Protein AF-A0A2I0T902-F1 (afdb_monomer_lite)

InterPro domains:
  IPR004212 GTF2I-like repeat [PF02946] (13-87)
  IPR004212 GTF2I-like repeat [PF02946] (118-192)
  IPR004212 GTF2I-like repeat [PS51139] (4-98)
  IPR004212 GTF2I-like repeat [PS51139] (109-192)
  IPR036647 GTF2I-like repeat superfamily [G3DSA:3.90.1460.10] (7-101)
  IPR036647 GTF2I-like repeat superfamily [G3DSA:3.90.1460.10] (102-192)
  IPR036647 GTF2I-like repeat superfamily [SSF117773] (7-96)
  IPR036647 GTF2I-like repeat superfamily [SSF117773] (113-192)

Secondary structure (DSSP, 8-state):
-HHHHHHHHHHHHHHHHHHHHHHHHHHHTT--S-----HHHHHH-TTTEEEESPPTT-----GGGS-HHHHHHHHHTTTT-EEEES-THHHHTT---------SS-HHHHHHHHHHHHHHHHHHHHHHHHHHHHT-SS-----HHHHHH-TTTEEEESPPTT--S--GGG--HHHHHHHHHTGGG-EEEE--

Structure (mmCIF, N/CA/C/O backbone):
data_AF-A0A2I0T902-F1
#
_entry.id   AF-A0A2I0T902-F1
#
loop_
_atom_site.group_PDB
_atom_site.id
_atom_site.type_symbol
_atom_site.label_atom_id
_atom_site.label_alt_id
_atom_site.label_comp_id
_atom_site.label_asym_id
_atom_site.label_entity_id
_atom_site.label_seq_id
_atom_site.pdbx_PDB_ins_code
_atom_site.Cartn_x
_atom_site.Cartn_y
_atom_site.Cartn_z
_atom_site.occupancy
_atom_site.B_iso_or_equiv
_atom_site.auth_seq_id
_atom_site.auth_comp_id
_atom_site.auth_asym_id
_atom_site.auth_atom_id
_atom_site.pdbx_PDB_model_num
ATOM 1 N N . MET A 1 1 ? 24.822 -20.873 13.278 1.00 48.97 1 MET A N 1
ATOM 2 C CA . MET A 1 1 ? 25.903 -20.685 12.281 1.00 48.97 1 MET A CA 1
ATOM 3 C C . MET A 1 1 ? 25.558 -21.065 10.831 1.00 48.97 1 MET A C 1
ATOM 5 O O . MET A 1 1 ? 25.766 -20.216 9.974 1.00 48.97 1 MET A O 1
ATOM 9 N N . TYR A 1 2 ? 25.041 -22.259 10.485 1.00 47.94 2 TYR A N 1
ATOM 10 C CA . TYR A 1 2 ? 24.706 -22.576 9.070 1.00 47.94 2 TYR A CA 1
ATOM 11 C C . TYR A 1 2 ? 23.390 -21.948 8.569 1.00 47.94 2 TYR A C 1
ATOM 13 O O . TYR A 1 2 ? 23.326 -21.472 7.436 1.00 47.94 2 TYR A O 1
ATOM 21 N N . ALA A 1 3 ? 22.363 -21.876 9.423 1.00 52.97 3 ALA A N 1
ATOM 22 C CA . ALA A 1 3 ? 21.068 -21.282 9.073 1.00 52.97 3 ALA A CA 1
ATOM 23 C C . ALA A 1 3 ? 21.156 -19.769 8.792 1.00 52.97 3 ALA A C 1
ATOM 25 O O . ALA A 1 3 ? 20.482 -19.259 7.902 1.00 52.97 3 ALA A O 1
ATOM 26 N N . GLU A 1 4 ? 22.028 -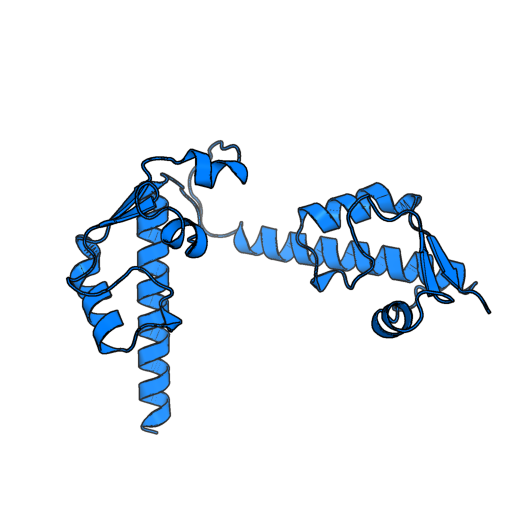19.050 9.501 1.00 57.44 4 GLU A N 1
ATOM 27 C CA . GLU A 1 4 ? 22.223 -17.604 9.325 1.00 57.44 4 GLU A CA 1
ATOM 28 C C . GLU A 1 4 ? 22.860 -17.275 7.972 1.00 57.44 4 GLU A C 1
ATOM 30 O O . GLU A 1 4 ? 22.385 -16.386 7.269 1.00 57.44 4 GLU A O 1
ATOM 35 N N . LYS A 1 5 ? 23.871 -18.047 7.548 1.00 60.41 5 LYS A N 1
ATOM 36 C CA . LYS A 1 5 ? 24.500 -17.888 6.225 1.00 60.41 5 LYS A CA 1
ATOM 37 C C . LYS A 1 5 ? 23.527 -18.205 5.087 1.00 60.41 5 LYS A C 1
ATOM 39 O O . LYS A 1 5 ? 23.530 -17.521 4.066 1.00 60.41 5 LYS A O 1
ATOM 44 N N . TRP A 1 6 ? 22.675 -19.216 5.267 1.00 64.94 6 TRP A N 1
ATOM 45 C CA . TRP A 1 6 ? 21.655 -19.586 4.285 1.00 64.94 6 TRP A CA 1
ATOM 46 C C . TRP A 1 6 ? 20.558 -18.517 4.159 1.00 64.94 6 TRP A C 1
ATOM 48 O O . TRP A 1 6 ? 20.227 -18.103 3.046 1.00 64.94 6 TRP A O 1
ATOM 58 N N . ASN A 1 7 ? 20.062 -18.000 5.289 1.00 66.50 7 ASN A N 1
ATOM 59 C CA . ASN A 1 7 ? 19.062 -16.929 5.324 1.00 66.50 7 ASN A CA 1
ATOM 60 C C . ASN A 1 7 ? 19.603 -15.597 4.778 1.00 66.50 7 ASN A C 1
ATOM 62 O O . ASN A 1 7 ? 18.891 -14.887 4.064 1.00 66.50 7 ASN A O 1
ATOM 66 N N . ALA A 1 8 ? 20.870 -15.278 5.049 1.00 73.69 8 ALA A N 1
ATOM 67 C CA . ALA A 1 8 ? 21.531 -14.114 4.468 1.00 73.69 8 ALA A CA 1
ATOM 68 C C . ALA A 1 8 ? 21.638 -14.240 2.941 1.00 73.69 8 ALA A C 1
ATOM 70 O O . ALA A 1 8 ? 21.263 -13.320 2.219 1.00 73.69 8 ALA A O 1
ATOM 71 N N . ARG A 1 9 ? 22.052 -15.413 2.439 1.00 77.12 9 ARG A N 1
ATOM 72 C CA . ARG A 1 9 ? 22.212 -15.658 0.998 1.00 77.12 9 ARG A CA 1
ATOM 73 C C . ARG A 1 9 ? 20.889 -15.598 0.234 1.00 77.12 9 ARG A C 1
ATOM 75 O O . ARG A 1 9 ? 20.834 -14.984 -0.825 1.00 77.12 9 ARG A O 1
ATOM 82 N N . ILE A 1 10 ? 19.813 -16.205 0.744 1.00 79.06 10 ILE A N 1
ATOM 83 C CA . ILE A 1 10 ? 18.503 -16.136 0.072 1.00 79.06 10 ILE A CA 1
ATOM 84 C C . ILE A 1 10 ? 17.925 -14.717 0.091 1.00 79.06 10 ILE A C 1
ATOM 86 O O . ILE A 1 10 ? 17.313 -14.298 -0.888 1.00 79.06 10 ILE A O 1
ATOM 90 N N . THR A 1 11 ? 18.126 -13.970 1.178 1.00 80.94 11 THR A N 1
ATOM 91 C CA . THR A 1 11 ? 17.655 -12.583 1.291 1.00 80.94 11 THR A CA 1
ATOM 92 C C . THR A 1 11 ? 18.393 -11.676 0.314 1.00 80.94 11 THR A C 1
ATOM 94 O O . THR A 1 11 ? 17.758 -10.893 -0.389 1.00 80.94 11 THR A O 1
ATOM 97 N N . ASP A 1 12 ? 19.710 -11.838 0.210 1.00 84.44 12 ASP A N 1
ATOM 98 C CA . ASP A 1 12 ? 20.540 -11.103 -0.739 1.00 84.44 12 ASP A CA 1
ATOM 99 C C . ASP A 1 12 ? 20.145 -11.403 -2.194 1.00 84.44 12 ASP A C 1
ATOM 101 O O . ASP A 1 12 ? 19.846 -10.489 -2.958 1.00 84.44 12 ASP A O 1
ATOM 105 N N . LEU A 1 13 ? 19.992 -12.683 -2.554 1.00 86.25 13 LEU A N 1
ATOM 106 C CA . LEU A 1 13 ? 19.538 -13.089 -3.889 1.00 86.25 13 LEU A CA 1
ATOM 107 C C . LEU A 1 13 ? 18.145 -12.544 -4.233 1.00 86.25 13 LEU A C 1
ATOM 109 O O . LEU A 1 13 ? 17.909 -12.107 -5.359 1.00 86.25 13 LEU A O 1
ATOM 113 N N . ARG A 1 14 ? 17.211 -12.559 -3.273 1.00 85.25 14 ARG A N 1
ATOM 114 C CA . ARG A 1 14 ? 15.867 -11.985 -3.452 1.00 85.25 14 ARG A CA 1
ATOM 115 C C . ARG A 1 14 ? 15.947 -10.496 -3.751 1.00 85.25 14 ARG A C 1
ATOM 117 O O . ARG A 1 14 ? 15.288 -10.048 -4.684 1.00 85.25 14 ARG A O 1
ATOM 124 N N . LYS A 1 15 ? 16.772 -9.768 -2.997 1.00 83.25 15 LYS A N 1
ATOM 125 C CA . LYS A 1 15 ? 16.989 -8.334 -3.179 1.00 83.25 15 LYS A CA 1
ATOM 126 C C . LYS A 1 15 ? 17.626 -8.033 -4.538 1.00 83.25 15 LYS A C 1
ATOM 128 O O . LYS A 1 15 ? 17.109 -7.205 -5.275 1.00 83.25 15 LYS A O 1
ATOM 133 N N . GLN A 1 16 ? 18.669 -8.769 -4.925 1.00 85.25 16 GLN A N 1
ATOM 134 C CA . GLN A 1 16 ? 19.312 -8.599 -6.231 1.00 85.25 16 GLN A CA 1
ATOM 135 C C . GLN A 1 16 ? 18.345 -8.839 -7.401 1.00 85.25 16 GLN A C 1
ATOM 137 O O . GLN A 1 16 ? 18.360 -8.096 -8.383 1.00 85.25 16 GLN A O 1
ATOM 142 N N . VAL A 1 17 ? 17.497 -9.872 -7.316 1.00 87.00 17 VAL A N 1
ATOM 143 C CA . VAL A 1 17 ? 16.484 -10.153 -8.348 1.00 87.00 17 VAL A CA 1
ATOM 144 C C . VAL A 1 17 ? 15.394 -9.084 -8.368 1.00 87.00 17 VAL A C 1
ATOM 146 O O . VAL A 1 17 ? 14.962 -8.688 -9.450 1.00 87.00 17 VAL A O 1
ATOM 149 N N . GLU A 1 18 ? 14.967 -8.601 -7.201 1.00 84.94 18 GLU A N 1
ATOM 150 C CA . GLU A 1 18 ? 14.009 -7.499 -7.086 1.00 84.94 18 GLU A CA 1
ATOM 151 C C . GLU A 1 18 ? 14.535 -6.240 -7.783 1.00 84.94 18 GLU A C 1
ATOM 153 O O . GLU A 1 18 ? 13.905 -5.756 -8.723 1.00 84.94 18 GLU A O 1
ATOM 158 N N . GLU A 1 19 ? 15.741 -5.795 -7.422 1.00 83.00 19 GLU A N 1
ATOM 159 C CA . GLU A 1 19 ? 16.381 -4.615 -8.014 1.00 83.00 19 GLU A CA 1
ATOM 160 C C . GLU A 1 19 ? 16.599 -4.774 -9.526 1.00 83.00 19 GLU A C 1
ATOM 162 O O . GLU A 1 19 ? 16.411 -3.832 -10.302 1.00 83.00 19 GLU A O 1
ATOM 167 N N . LEU A 1 20 ? 16.972 -5.978 -9.976 1.00 87.19 20 LEU A N 1
ATOM 168 C CA . LEU A 1 20 ? 17.116 -6.288 -11.396 1.00 87.19 20 LEU A CA 1
ATOM 169 C C . LEU A 1 20 ? 15.793 -6.110 -12.143 1.00 87.19 20 LEU A C 1
ATOM 171 O O . LEU A 1 20 ? 15.765 -5.476 -13.202 1.00 87.19 20 LEU A O 1
ATOM 175 N N . PHE A 1 21 ? 14.711 -6.680 -11.618 1.00 86.62 21 PHE A N 1
ATOM 176 C CA . PHE A 1 21 ? 13.401 -6.578 -12.239 1.00 86.62 21 PHE A CA 1
ATOM 177 C C . PHE A 1 21 ? 12.931 -5.128 -12.279 1.00 86.62 21 PHE A C 1
ATOM 179 O O . PHE A 1 21 ? 12.557 -4.656 -13.352 1.00 86.62 21 PHE A O 1
ATOM 186 N N . GLU A 1 22 ? 13.010 -4.400 -11.162 1.00 82.69 22 GLU A N 1
ATOM 187 C CA . GLU A 1 22 ? 12.625 -2.987 -11.099 1.00 82.69 22 GLU A CA 1
ATOM 188 C C . GLU A 1 22 ? 13.410 -2.159 -12.124 1.00 82.69 22 GLU A C 1
ATOM 190 O O . GLU A 1 22 ? 12.828 -1.405 -12.902 1.00 82.69 22 GLU A O 1
ATOM 195 N N . LYS A 1 23 ? 14.728 -2.363 -12.220 1.00 82.75 23 LYS A N 1
ATOM 196 C CA . LYS A 1 23 ? 15.580 -1.655 -13.184 1.00 82.75 23 LYS A CA 1
ATOM 197 C C . LYS A 1 23 ? 15.188 -1.937 -14.635 1.00 82.75 23 LYS A C 1
ATOM 199 O O . LYS A 1 23 ? 15.180 -1.020 -15.456 1.00 82.75 23 LYS A O 1
ATOM 204 N N . LYS A 1 24 ? 14.883 -3.191 -14.977 1.00 84.88 24 LYS A N 1
ATOM 205 C CA . LYS A 1 24 ? 14.478 -3.582 -16.340 1.00 84.88 24 LYS A CA 1
ATOM 206 C C . LYS A 1 24 ? 13.075 -3.092 -16.681 1.00 84.88 24 LYS A C 1
ATOM 208 O O . LYS A 1 24 ? 12.851 -2.641 -17.802 1.00 84.88 24 LYS A O 1
ATOM 213 N N . TYR A 1 25 ? 12.162 -3.133 -15.719 1.00 81.81 25 TYR A N 1
ATOM 214 C CA . TYR A 1 25 ? 10.825 -2.579 -15.864 1.00 81.81 25 TYR A CA 1
ATOM 215 C C . TYR A 1 25 ? 10.882 -1.065 -16.084 1.00 81.81 25 TYR A C 1
ATOM 217 O O . TYR A 1 25 ? 10.284 -0.578 -17.038 1.00 81.81 25 TYR A O 1
ATOM 225 N N . ALA A 1 26 ? 11.697 -0.343 -15.304 1.00 79.81 26 ALA A N 1
ATOM 226 C CA . ALA A 1 26 ? 11.901 1.101 -15.452 1.00 79.81 26 ALA A CA 1
ATOM 227 C C . ALA A 1 26 ? 12.355 1.461 -16.865 1.00 79.81 26 ALA A C 1
ATOM 229 O O . ALA A 1 26 ? 11.825 2.383 -17.478 1.00 79.81 26 ALA A O 1
ATOM 230 N N . GLN A 1 27 ? 13.308 0.695 -17.404 1.00 79.94 27 GLN A N 1
ATOM 231 C CA . GLN A 1 27 ? 13.788 0.878 -18.772 1.00 79.94 27 GLN A CA 1
ATOM 232 C C . GLN A 1 27 ? 12.676 0.682 -19.802 1.00 79.94 27 GLN A C 1
ATOM 234 O O . GLN A 1 27 ? 12.588 1.456 -20.753 1.00 79.94 27 GLN A O 1
ATOM 239 N N . ALA A 1 28 ? 11.825 -0.324 -19.613 1.00 79.19 28 ALA A N 1
ATOM 240 C CA . ALA A 1 28 ? 10.771 -0.653 -20.558 1.00 79.19 28 ALA A CA 1
ATOM 241 C C . ALA A 1 28 ? 9.635 0.378 -20.570 1.00 79.19 28 ALA A C 1
ATOM 243 O O . ALA A 1 28 ? 9.160 0.749 -21.639 1.00 79.19 28 ALA A O 1
ATOM 244 N N . ILE A 1 29 ? 9.266 0.915 -19.404 1.00 73.31 29 ILE A N 1
ATOM 245 C CA . ILE A 1 29 ? 8.310 2.029 -19.307 1.00 73.31 29 ILE A CA 1
ATOM 246 C C . ILE A 1 29 ? 8.977 3.403 -19.486 1.00 73.31 29 ILE A C 1
ATOM 248 O O . ILE A 1 29 ? 8.338 4.429 -19.288 1.00 73.31 29 ILE A O 1
ATOM 252 N N . LYS A 1 30 ? 10.278 3.431 -19.822 1.00 70.06 30 LYS A N 1
ATOM 253 C CA . LYS A 1 30 ? 11.129 4.633 -19.920 1.00 70.06 30 LYS A CA 1
ATOM 254 C C . LYS A 1 30 ? 11.063 5.549 -18.685 1.00 70.06 30 LYS A C 1
ATOM 256 O O . LYS A 1 30 ? 11.376 6.738 -18.766 1.00 70.06 30 LYS A O 1
ATOM 261 N N . ALA A 1 31 ? 10.726 4.995 -17.523 1.00 59.19 31 ALA A N 1
ATOM 262 C CA . ALA A 1 31 ? 10.706 5.718 -16.264 1.00 59.19 31 ALA A CA 1
ATOM 263 C C . ALA A 1 31 ? 12.136 5.917 -15.746 1.00 59.19 31 ALA A C 1
ATOM 265 O O . ALA A 1 31 ? 12.949 4.995 -15.702 1.00 59.19 31 ALA A O 1
ATOM 266 N N . LYS A 1 32 ? 12.448 7.143 -15.318 1.00 50.53 32 LYS A N 1
ATOM 267 C CA . LYS A 1 32 ? 13.754 7.510 -14.738 1.00 50.53 32 LYS A CA 1
ATOM 268 C C . LYS A 1 32 ? 13.828 7.331 -13.208 1.00 50.53 32 LYS A C 1
ATOM 270 O O . LYS A 1 32 ? 14.847 7.696 -12.628 1.00 50.53 32 LYS A O 1
ATOM 275 N N . GLY A 1 33 ? 12.779 6.806 -12.562 1.00 48.38 33 GLY A N 1
ATOM 276 C CA . GLY A 1 33 ? 12.651 6.690 -11.098 1.00 48.38 33 GLY A CA 1
ATOM 277 C C . GLY A 1 33 ? 12.507 5.249 -10.578 1.00 48.38 33 GLY A C 1
ATOM 278 O O . GLY A 1 33 ? 12.464 4.318 -11.381 1.00 48.38 33 GLY A O 1
ATOM 279 N N . PRO A 1 34 ? 12.440 5.049 -9.245 1.00 47.03 34 PRO A N 1
ATOM 280 C CA . PRO A 1 34 ? 12.166 3.743 -8.651 1.00 47.03 34 PRO A CA 1
ATOM 281 C C . PRO A 1 34 ? 10.741 3.311 -9.004 1.00 47.03 34 PRO A C 1
ATOM 283 O O . PRO A 1 34 ? 9.774 4.004 -8.691 1.00 47.03 34 PRO A O 1
ATOM 286 N N . VAL A 1 35 ? 10.620 2.173 -9.677 1.00 62.84 35 VAL A N 1
ATOM 287 C CA . VAL A 1 35 ? 9.349 1.659 -10.188 1.00 62.84 35 VAL A CA 1
ATOM 288 C C . VAL A 1 35 ? 8.964 0.418 -9.409 1.00 62.84 35 VAL A C 1
ATOM 290 O O . VAL A 1 35 ? 9.712 -0.550 -9.364 1.00 62.84 35 VAL A O 1
ATOM 293 N N . SER A 1 36 ? 7.777 0.430 -8.811 1.00 66.62 36 SER A N 1
ATOM 294 C CA . SER A 1 36 ? 7.228 -0.796 -8.244 1.00 66.62 36 SER A CA 1
ATOM 295 C C . SER A 1 36 ? 6.572 -1.587 -9.362 1.00 66.62 36 SER A C 1
ATOM 297 O O . SER A 1 36 ? 5.738 -1.053 -10.095 1.00 66.62 36 SER A O 1
ATOM 299 N N . ILE A 1 37 ? 6.961 -2.849 -9.512 1.00 77.38 37 ILE A N 1
ATOM 300 C CA . ILE A 1 37 ? 6.387 -3.693 -10.550 1.00 77.38 37 ILE A CA 1
ATOM 301 C C . ILE A 1 37 ? 5.008 -4.171 -10.103 1.00 77.38 37 ILE A C 1
ATOM 303 O O . ILE A 1 37 ? 4.898 -4.869 -9.087 1.00 77.38 37 ILE A O 1
ATOM 307 N N . PRO A 1 38 ? 3.944 -3.864 -10.859 1.00 77.94 38 PRO A N 1
ATOM 308 C CA . PRO A 1 38 ? 2.614 -4.347 -10.546 1.00 77.94 38 PRO A CA 1
ATOM 309 C C . PRO A 1 38 ? 2.477 -5.813 -10.977 1.00 77.94 38 PRO A C 1
ATOM 311 O O . PRO A 1 38 ? 1.840 -6.124 -11.978 1.00 77.94 38 PRO A O 1
ATOM 314 N N . TYR A 1 39 ? 3.055 -6.737 -10.201 1.00 77.50 39 TYR A N 1
ATOM 315 C CA . TYR A 1 39 ? 2.966 -8.183 -10.455 1.00 77.50 39 TYR A CA 1
ATOM 316 C C . TYR A 1 39 ? 1.535 -8.668 -10.769 1.00 77.50 39 TYR A C 1
ATOM 318 O O . TYR A 1 39 ? 1.394 -9.434 -11.717 1.00 77.50 39 TYR A O 1
ATOM 326 N N . PRO A 1 40 ? 0.466 -8.211 -10.078 1.00 75.38 40 PRO A N 1
ATOM 327 C CA . PRO A 1 40 ? -0.898 -8.626 -10.409 1.00 75.38 40 PRO A CA 1
ATOM 328 C C . PRO A 1 40 ? -1.347 -8.208 -11.816 1.00 75.38 40 PRO A C 1
ATOM 330 O O . PRO A 1 40 ? -2.074 -8.962 -12.458 1.00 75.38 40 PRO A O 1
ATOM 333 N N . LEU A 1 41 ? -0.896 -7.049 -12.316 1.00 72.06 41 LEU A N 1
ATOM 334 C CA . LEU A 1 41 ? -1.205 -6.596 -13.677 1.00 72.06 41 LEU A CA 1
ATOM 335 C C . LEU A 1 41 ? -0.481 -7.458 -14.710 1.00 72.06 41 LEU A C 1
ATOM 337 O O . LEU A 1 41 ? -1.103 -7.897 -15.666 1.00 72.06 41 LEU A O 1
ATOM 341 N N . PHE A 1 42 ? 0.791 -7.784 -14.470 1.00 77.56 42 PHE A N 1
ATOM 342 C CA . PHE A 1 42 ? 1.552 -8.711 -15.316 1.00 77.56 42 PHE A CA 1
ATOM 343 C C . PHE A 1 42 ? 0.975 -10.131 -15.309 1.00 77.56 42 PHE A C 1
ATOM 345 O O . PHE A 1 42 ? 1.084 -10.843 -16.296 1.00 77.56 42 PHE A O 1
ATOM 352 N N . GLN A 1 43 ? 0.361 -10.559 -14.204 1.00 73.81 43 GLN A N 1
ATOM 353 C CA . GLN A 1 43 ? -0.303 -11.862 -14.122 1.00 73.81 43 GLN A CA 1
ATOM 354 C C . GLN A 1 43 ? -1.685 -11.867 -14.783 1.00 73.81 43 GLN A C 1
ATOM 356 O O . GLN A 1 43 ? -2.084 -12.896 -15.317 1.00 73.81 43 GLN A O 1
ATOM 361 N N . SER A 1 44 ? -2.409 -10.747 -14.733 1.00 68.88 44 SER A N 1
ATOM 362 C CA . SER A 1 44 ? -3.755 -10.633 -15.313 1.00 68.88 44 SER A CA 1
ATOM 363 C C . SER A 1 44 ? -3.717 -10.318 -16.810 1.00 68.88 44 SER A C 1
ATOM 365 O O . SER A 1 44 ? -4.594 -10.751 -17.546 1.00 68.88 44 SER A O 1
ATOM 367 N N . HIS A 1 45 ? -2.688 -9.602 -17.267 1.00 69.50 45 HIS A N 1
ATOM 368 C CA . HIS A 1 45 ? -2.538 -9.130 -18.644 1.00 69.50 45 HIS A CA 1
ATOM 369 C C . HIS A 1 45 ? -1.248 -9.652 -19.282 1.00 69.50 45 HIS A C 1
ATOM 371 O O . HIS A 1 45 ? -0.459 -8.876 -19.810 1.00 69.50 45 HIS A O 1
ATOM 377 N N . VAL A 1 46 ? -1.025 -10.968 -19.255 1.00 73.31 46 VAL A N 1
ATOM 378 C CA . VAL A 1 46 ? 0.188 -11.603 -19.815 1.00 73.31 46 VAL A CA 1
ATOM 379 C C . VAL A 1 46 ? 0.372 -11.375 -21.322 1.00 73.31 46 VAL A C 1
ATOM 381 O O . VAL A 1 46 ? 1.484 -11.482 -21.827 1.00 73.31 46 VAL A O 1
ATOM 384 N N . GLU A 1 47 ? -0.696 -11.057 -22.055 1.00 71.88 47 GLU A N 1
ATOM 385 C CA . GLU A 1 47 ? -0.641 -10.792 -23.501 1.00 71.88 47 GLU A CA 1
ATOM 386 C C . GLU A 1 47 ? -0.111 -9.384 -23.823 1.00 71.88 47 GLU A C 1
ATOM 388 O O . GLU A 1 47 ? 0.562 -9.178 -24.843 1.00 71.88 47 GLU A O 1
ATOM 393 N N . ASP A 1 48 ? -0.383 -8.432 -22.924 1.00 75.62 48 ASP A N 1
ATOM 394 C CA . ASP A 1 48 ? -0.079 -7.006 -23.068 1.00 75.62 48 ASP A CA 1
ATOM 395 C C . ASP A 1 48 ? 1.133 -6.561 -22.220 1.00 75.62 48 ASP A C 1
ATOM 397 O O . ASP A 1 48 ? 1.869 -5.654 -22.616 1.00 75.62 48 ASP A O 1
ATOM 401 N N . LEU A 1 49 ? 1.345 -7.187 -21.059 1.00 80.38 49 LEU A N 1
ATOM 402 C CA . LEU A 1 49 ? 2.388 -6.905 -20.070 1.00 80.38 49 LEU A CA 1
ATOM 403 C C . LEU A 1 49 ? 3.110 -8.209 -19.711 1.00 80.38 49 LEU A C 1
ATOM 405 O O . LEU A 1 49 ? 2.632 -9.000 -18.897 1.00 80.38 49 LEU A O 1
ATOM 409 N N . TYR A 1 50 ? 4.291 -8.433 -20.281 1.00 82.00 50 TYR A N 1
ATOM 410 C CA . TYR A 1 50 ? 5.066 -9.650 -20.024 1.00 82.00 50 TYR A CA 1
ATOM 411 C C . TYR A 1 50 ? 6.562 -9.382 -19.908 1.00 82.00 50 TYR A C 1
ATOM 413 O O . TYR A 1 50 ? 7.057 -8.286 -20.172 1.00 82.00 50 TYR A O 1
ATOM 421 N N . VAL A 1 51 ? 7.289 -10.397 -19.447 1.00 86.00 51 VAL A N 1
ATOM 422 C CA . VAL A 1 51 ? 8.740 -10.346 -19.268 1.00 86.00 51 VAL A CA 1
ATOM 423 C C . VAL A 1 51 ? 9.378 -11.365 -20.198 1.00 86.00 51 VAL A C 1
ATOM 425 O O . VAL A 1 51 ? 9.140 -12.564 -20.070 1.00 86.00 51 VAL A O 1
ATOM 428 N N . GLU A 1 52 ? 10.196 -10.883 -21.123 1.00 83.81 52 GLU A N 1
ATOM 429 C CA . GLU A 1 52 ? 11.006 -11.702 -22.017 1.00 83.81 52 GLU A CA 1
ATOM 430 C C . GLU A 1 52 ? 12.388 -11.971 -21.433 1.00 83.81 52 GLU A C 1
ATOM 432 O O . GLU A 1 52 ? 12.888 -11.230 -20.585 1.00 83.81 52 GLU A O 1
ATOM 437 N N . GLY A 1 53 ? 13.023 -13.045 -21.904 1.00 83.44 53 GLY A N 1
ATOM 438 C CA . GLY A 1 53 ? 14.388 -13.407 -21.524 1.00 83.44 53 GLY A CA 1
ATOM 439 C C . GLY A 1 53 ? 14.536 -13.969 -20.111 1.00 83.44 53 GLY A C 1
ATOM 440 O O . GLY A 1 53 ? 15.665 -14.163 -19.658 1.00 83.44 53 GLY A O 1
ATOM 441 N N . LEU A 1 54 ? 13.422 -14.255 -19.425 1.00 86.19 54 LEU A N 1
ATOM 442 C CA . LEU A 1 54 ? 13.435 -15.118 -18.247 1.00 86.19 54 LEU A CA 1
ATOM 443 C C . LEU A 1 54 ? 13.915 -16.531 -18.625 1.00 86.19 54 LEU A C 1
ATOM 445 O O . LEU A 1 54 ? 13.709 -16.967 -19.760 1.00 86.19 54 LEU A O 1
ATOM 449 N N . PRO A 1 55 ? 14.555 -17.258 -17.693 1.00 84.94 55 PRO A N 1
ATOM 450 C CA . PRO A 1 55 ? 14.991 -18.625 -17.946 1.00 84.94 55 PRO A CA 1
ATOM 451 C C . PRO A 1 55 ? 13.806 -19.532 -18.291 1.00 84.94 55 PRO A C 1
ATOM 453 O O . PRO A 1 55 ? 12.730 -19.407 -17.702 1.00 84.94 55 PRO A O 1
ATOM 456 N N . GLU A 1 56 ? 14.031 -20.487 -19.191 1.00 75.75 56 GLU A N 1
ATOM 457 C CA . GLU A 1 56 ? 13.016 -21.461 -19.596 1.00 75.75 56 GLU A CA 1
ATOM 458 C C . GLU A 1 56 ? 12.459 -22.214 -18.371 1.00 75.75 56 GLU A C 1
ATOM 460 O O . GLU A 1 56 ? 13.207 -22.687 -17.509 1.00 75.75 56 GLU A O 1
ATOM 465 N N . GLY A 1 57 ? 11.127 -22.251 -18.250 1.00 79.50 57 GLY A N 1
ATOM 466 C CA . GLY A 1 57 ? 10.420 -22.864 -17.120 1.00 79.50 57 GLY A CA 1
ATOM 467 C C . GLY A 1 57 ? 10.290 -22.002 -15.853 1.00 79.50 57 GLY A C 1
ATOM 468 O O . GLY A 1 57 ? 9.762 -22.488 -14.850 1.00 79.50 57 GLY A O 1
ATOM 469 N N . ILE A 1 58 ? 10.738 -20.736 -15.854 1.00 83.00 58 ILE A N 1
ATOM 470 C CA . ILE A 1 58 ? 10.559 -19.814 -14.717 1.00 83.00 58 ILE A CA 1
ATOM 471 C C . ILE A 1 58 ? 9.491 -18.756 -15.049 1.00 83.00 58 ILE A C 1
ATOM 473 O O . ILE A 1 58 ? 9.766 -17.830 -15.811 1.00 83.00 58 ILE A O 1
ATOM 477 N N . PRO A 1 59 ? 8.285 -18.829 -14.449 1.00 82.31 59 PRO A N 1
ATOM 478 C CA . PRO A 1 59 ? 7.253 -17.817 -14.661 1.00 82.31 59 PRO A CA 1
ATOM 479 C C . PRO A 1 59 ? 7.593 -16.538 -13.901 1.00 82.31 59 PRO A C 1
ATOM 481 O O . PRO A 1 59 ? 8.135 -16.617 -12.798 1.00 82.31 59 PRO A O 1
ATOM 484 N N . PHE A 1 60 ? 7.206 -15.377 -14.431 1.00 85.00 60 PHE A N 1
ATOM 485 C CA . PHE A 1 60 ? 7.381 -14.086 -13.764 1.00 85.00 60 PHE A CA 1
ATOM 486 C C . PHE A 1 60 ? 6.500 -13.969 -12.504 1.00 85.00 60 PHE A C 1
ATOM 488 O O . PHE A 1 60 ? 5.273 -13.969 -12.580 1.00 85.00 60 PHE A O 1
ATOM 495 N N . ARG A 1 61 ? 7.130 -13.895 -11.327 1.00 82.81 61 ARG A N 1
ATOM 496 C CA . ARG A 1 61 ? 6.506 -13.798 -9.999 1.00 82.81 61 ARG A CA 1
ATOM 497 C C . ARG A 1 61 ? 7.402 -13.006 -9.046 1.00 82.81 61 ARG A C 1
ATOM 499 O O . ARG A 1 61 ? 8.520 -12.625 -9.381 1.00 82.81 61 ARG A O 1
ATOM 506 N N . ARG A 1 62 ? 6.903 -12.778 -7.827 1.00 79.31 62 ARG A N 1
ATOM 507 C CA . ARG A 1 62 ? 7.650 -12.081 -6.774 1.00 79.31 62 ARG A CA 1
ATOM 508 C C . ARG A 1 62 ? 8.940 -12.838 -6.416 1.00 79.31 62 ARG A C 1
ATOM 510 O O . ARG A 1 62 ? 8.860 -14.051 -6.192 1.00 79.31 62 ARG A O 1
ATOM 517 N N . PRO A 1 63 ? 10.077 -12.143 -6.234 1.00 79.81 63 PRO A N 1
ATOM 518 C CA . PRO A 1 63 ? 11.357 -12.742 -5.849 1.00 79.81 63 PRO A CA 1
ATOM 519 C C . PRO A 1 63 ? 11.264 -13.633 -4.606 1.00 79.81 63 PRO A C 1
ATOM 521 O O . PRO A 1 63 ? 11.873 -14.698 -4.547 1.00 79.81 63 PRO A O 1
ATOM 524 N N . SER A 1 64 ? 10.423 -13.256 -3.637 1.00 77.62 64 SER A N 1
ATOM 525 C CA . SER A 1 64 ? 10.189 -14.020 -2.405 1.00 77.62 64 SER A CA 1
ATOM 526 C C . SER A 1 64 ? 9.647 -15.435 -2.645 1.00 77.62 64 SER A C 1
ATOM 528 O O . SER A 1 64 ? 9.852 -16.309 -1.805 1.00 77.62 64 SER A O 1
ATOM 530 N N . THR A 1 65 ? 8.978 -15.671 -3.781 1.00 79.19 65 THR A N 1
ATOM 531 C CA . THR A 1 65 ? 8.408 -16.980 -4.154 1.00 79.19 65 THR A CA 1
ATOM 532 C C . THR A 1 65 ? 9.416 -17.912 -4.821 1.00 79.19 65 THR A C 1
ATOM 534 O O . THR A 1 65 ? 9.165 -19.110 -4.948 1.00 79.19 65 THR A O 1
ATOM 537 N N . TYR A 1 66 ? 10.566 -17.387 -5.246 1.00 81.75 66 TYR A N 1
ATOM 538 C CA . TYR A 1 66 ? 11.617 -18.192 -5.841 1.00 81.75 66 TYR A CA 1
ATOM 539 C C . TYR A 1 66 ? 12.541 -18.768 -4.769 1.00 81.75 66 TYR A C 1
ATOM 541 O O . TYR A 1 66 ? 12.925 -18.098 -3.809 1.00 81.75 66 TYR A O 1
ATOM 549 N N . GLY A 1 67 ? 12.930 -20.027 -4.968 1.00 82.31 67 GLY A N 1
ATOM 550 C CA . GLY A 1 67 ? 14.050 -20.622 -4.249 1.00 82.31 67 GLY A CA 1
ATOM 551 C C . GLY A 1 67 ? 15.391 -20.131 -4.797 1.00 82.31 67 GLY A C 1
ATOM 552 O O . GLY A 1 67 ? 15.475 -19.676 -5.939 1.00 82.31 67 GLY A O 1
ATOM 553 N N . ILE A 1 68 ? 16.4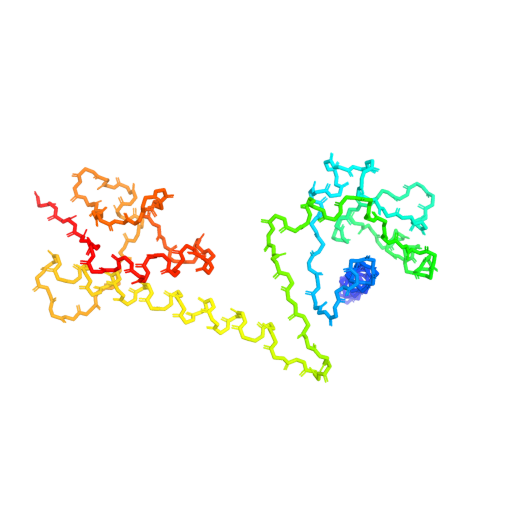48 -20.303 -4.003 1.00 81.25 68 ILE A N 1
ATOM 554 C CA . ILE A 1 68 ? 17.847 -19.983 -4.344 1.00 81.25 68 ILE A CA 1
ATOM 555 C C . ILE A 1 68 ? 18.235 -20.360 -5.791 1.00 81.25 68 ILE A C 1
ATOM 557 O O . ILE A 1 68 ? 18.641 -19.460 -6.523 1.00 81.25 68 ILE A O 1
ATOM 561 N N . PRO A 1 69 ? 18.040 -21.607 -6.277 1.00 85.25 69 PRO A N 1
ATOM 562 C CA . PRO A 1 69 ? 18.475 -21.978 -7.630 1.00 85.25 69 PRO A CA 1
ATOM 563 C C . PRO A 1 69 ? 17.724 -21.226 -8.737 1.00 85.25 69 PRO A C 1
ATOM 565 O O . PRO A 1 69 ? 18.267 -20.982 -9.813 1.00 85.25 69 PRO A O 1
ATOM 568 N N . ARG A 1 70 ? 16.469 -20.830 -8.486 1.00 86.38 70 ARG A N 1
ATOM 569 C CA . ARG A 1 70 ? 15.694 -20.019 -9.433 1.00 86.38 70 ARG A CA 1
ATOM 570 C C . ARG A 1 70 ? 16.187 -18.576 -9.441 1.00 86.38 70 ARG A C 1
ATOM 572 O O . ARG A 1 70 ? 16.346 -18.016 -10.519 1.00 86.38 70 ARG A O 1
ATOM 579 N N . LEU A 1 71 ? 16.467 -18.004 -8.268 1.00 87.31 71 LEU A N 1
ATOM 580 C CA . LEU A 1 71 ? 17.023 -16.653 -8.145 1.00 87.31 71 LEU A CA 1
ATOM 581 C C . LEU A 1 71 ? 18.381 -16.543 -8.854 1.00 87.31 71 LEU A C 1
ATOM 583 O O . LEU A 1 71 ? 18.584 -15.617 -9.634 1.00 87.31 71 LEU A O 1
ATOM 587 N N . GLU A 1 72 ? 19.272 -17.521 -8.667 1.00 87.62 72 GLU A N 1
ATOM 588 C CA . GLU A 1 72 ? 20.572 -17.554 -9.352 1.00 87.62 72 GLU A CA 1
ATOM 589 C C . GLU A 1 72 ? 20.417 -17.656 -10.877 1.00 87.62 72 GLU A C 1
ATOM 591 O O . GLU A 1 72 ? 21.067 -16.912 -11.609 1.00 87.62 72 GLU A O 1
ATOM 596 N N . ARG A 1 73 ? 19.499 -18.496 -11.380 1.00 88.75 73 ARG A N 1
ATOM 597 C CA . ARG A 1 73 ? 19.208 -18.568 -12.825 1.00 88.75 73 ARG A CA 1
ATOM 598 C C . ARG A 1 73 ? 18.681 -17.253 -13.394 1.00 88.75 73 ARG A C 1
ATOM 600 O O . ARG A 1 73 ? 19.069 -16.872 -14.495 1.00 88.75 73 ARG A O 1
ATOM 607 N N . ILE A 1 74 ? 17.815 -16.558 -12.659 1.00 88.00 74 ILE A N 1
ATOM 608 C CA . ILE A 1 74 ? 17.297 -15.245 -13.064 1.00 88.00 74 ILE A CA 1
ATOM 609 C C . ILE A 1 74 ? 18.442 -14.223 -13.133 1.00 88.00 74 ILE A C 1
ATOM 611 O O . ILE A 1 74 ? 18.542 -13.486 -14.111 1.00 88.00 74 ILE A O 1
ATOM 615 N N . LEU A 1 75 ? 19.339 -14.211 -12.141 1.00 86.31 75 LEU A N 1
ATOM 616 C CA . LEU A 1 75 ? 20.504 -13.320 -12.125 1.00 86.31 75 LEU A CA 1
ATOM 617 C C . LEU A 1 75 ? 21.511 -13.636 -13.236 1.00 86.31 75 LEU A C 1
ATOM 619 O O . LEU A 1 75 ? 22.089 -12.714 -13.804 1.00 86.31 75 LEU A O 1
ATOM 623 N N . LEU A 1 76 ? 21.695 -14.907 -13.598 1.00 88.19 76 LEU A N 1
ATOM 624 C CA . LEU A 1 76 ? 22.507 -15.303 -14.756 1.00 88.19 76 LEU A CA 1
ATOM 625 C C . LEU A 1 76 ? 21.894 -14.804 -16.070 1.00 88.19 76 LEU A C 1
ATOM 627 O O . LEU A 1 76 ? 22.602 -14.308 -16.941 1.00 88.19 76 LEU A O 1
ATOM 631 N N . ALA A 1 77 ? 20.568 -14.867 -16.196 1.00 87.50 77 ALA A N 1
ATOM 632 C CA . ALA A 1 77 ? 19.840 -14.374 -17.362 1.00 87.50 77 ALA A CA 1
ATOM 633 C C . ALA A 1 77 ? 19.588 -12.851 -17.342 1.00 87.50 77 ALA A C 1
ATOM 635 O O . ALA A 1 77 ? 18.916 -12.336 -18.237 1.00 87.50 77 ALA A O 1
ATOM 636 N N . LYS A 1 78 ? 20.139 -12.103 -16.372 1.00 85.06 78 LYS A N 1
ATOM 637 C CA . LYS A 1 78 ? 19.866 -10.668 -16.154 1.00 85.06 78 LYS A CA 1
ATOM 638 C C . LYS A 1 78 ? 19.976 -9.792 -17.395 1.00 85.06 78 LYS A C 1
ATOM 640 O O . LYS A 1 78 ? 19.249 -8.809 -17.533 1.00 85.06 78 LYS A O 1
ATOM 645 N N . GLU A 1 79 ? 20.890 -10.119 -18.300 1.00 83.38 79 GLU A N 1
ATOM 646 C CA . GLU A 1 79 ? 21.117 -9.336 -19.511 1.00 83.38 79 GLU A CA 1
ATOM 647 C C . GLU A 1 79 ? 20.011 -9.555 -20.541 1.00 83.38 79 GLU A C 1
ATOM 649 O O . GLU A 1 79 ? 19.537 -8.587 -21.137 1.00 83.38 79 GLU A O 1
ATOM 654 N N . ARG A 1 80 ? 19.531 -10.798 -20.653 1.00 86.44 80 ARG A N 1
ATOM 655 C CA . ARG A 1 80 ? 18.454 -11.211 -21.560 1.00 86.44 80 ARG A CA 1
ATOM 656 C C . ARG A 1 80 ? 17.086 -10.742 -21.075 1.00 86.44 80 ARG A C 1
ATOM 658 O O . ARG A 1 80 ? 16.221 -10.478 -21.902 1.00 86.44 80 ARG A O 1
ATOM 665 N N . ILE A 1 81 ? 16.909 -10.596 -19.760 1.00 89.00 81 ILE A N 1
ATOM 666 C CA . ILE A 1 81 ? 15.636 -10.182 -19.166 1.00 89.00 81 ILE A CA 1
ATOM 667 C C . ILE A 1 81 ? 15.257 -8.772 -19.628 1.00 89.00 81 ILE A C 1
ATOM 669 O O . ILE A 1 81 ? 16.020 -7.814 -19.445 1.00 89.00 81 ILE A O 1
ATOM 673 N N . ARG A 1 82 ? 14.059 -8.642 -20.200 1.00 86.25 82 ARG A N 1
ATOM 674 C CA . ARG A 1 82 ? 13.440 -7.381 -20.620 1.00 86.25 82 ARG A CA 1
ATOM 675 C C . ARG A 1 82 ? 11.949 -7.401 -20.329 1.00 86.25 82 ARG A C 1
ATOM 677 O O . ARG A 1 82 ? 11.287 -8.414 -20.492 1.00 86.25 82 ARG A O 1
ATOM 684 N N . PHE A 1 83 ? 11.427 -6.258 -19.914 1.00 86.19 83 PHE A N 1
ATOM 685 C CA . PHE A 1 83 ? 9.992 -6.069 -19.761 1.00 86.19 83 PHE A CA 1
ATOM 686 C C . PHE A 1 83 ? 9.423 -5.571 -21.084 1.00 86.19 83 PHE A C 1
ATOM 688 O O . PHE A 1 83 ? 10.014 -4.701 -21.723 1.00 86.19 83 PHE A O 1
ATOM 695 N N . VAL A 1 84 ? 8.288 -6.127 -21.484 1.00 82.19 84 VAL A N 1
ATOM 696 C CA . VAL A 1 84 ? 7.559 -5.737 -22.684 1.00 82.19 84 VAL A CA 1
ATOM 697 C C . VAL A 1 84 ? 6.201 -5.215 -22.256 1.00 82.19 84 VAL A C 1
ATOM 699 O O . VAL A 1 84 ? 5.408 -5.921 -21.636 1.00 82.19 84 VAL A O 1
ATOM 702 N N . ILE A 1 85 ? 5.965 -3.946 -22.573 1.00 81.31 85 ILE A N 1
ATOM 703 C CA . ILE A 1 85 ? 4.728 -3.232 -22.284 1.00 81.31 85 ILE A CA 1
ATOM 704 C C . ILE A 1 85 ? 4.125 -2.858 -23.632 1.00 81.31 85 ILE A C 1
ATOM 706 O O . ILE A 1 85 ? 4.534 -1.872 -24.241 1.00 81.31 85 ILE A O 1
ATOM 710 N N . LYS A 1 86 ? 3.183 -3.667 -24.122 1.00 73.94 86 LYS A N 1
ATOM 711 C CA . LYS A 1 86 ? 2.431 -3.363 -25.347 1.00 73.94 86 LYS A CA 1
ATOM 712 C C . LYS A 1 86 ? 1.369 -2.299 -25.093 1.00 73.94 86 LYS A C 1
ATOM 714 O O . LYS A 1 86 ? 1.190 -1.413 -25.921 1.00 73.94 86 LYS A O 1
ATOM 719 N N . LYS A 1 87 ? 0.712 -2.364 -23.930 1.00 68.94 87 LYS A N 1
ATOM 720 C CA . LYS A 1 87 ? -0.311 -1.403 -23.496 1.00 68.94 87 LYS A CA 1
ATOM 721 C C . LYS A 1 87 ? 0.125 -0.645 -22.244 1.00 68.94 87 LYS A C 1
ATOM 723 O O . LYS A 1 87 ? -0.219 -1.044 -21.129 1.00 68.94 87 LYS A O 1
ATOM 728 N N . PRO A 1 88 ? 0.875 0.460 -22.397 1.00 63.16 88 PRO A N 1
ATOM 729 C CA . PRO A 1 88 ? 1.244 1.312 -21.269 1.00 63.16 88 PRO A CA 1
ATOM 730 C C . PRO A 1 88 ? 0.025 1.978 -20.615 1.00 63.16 88 PRO A C 1
ATOM 732 O O . PRO A 1 88 ? 0.102 2.338 -19.447 1.00 63.16 88 PRO A O 1
ATOM 735 N N . GLU A 1 89 ? -1.116 2.065 -21.306 1.00 56.97 89 GLU A N 1
ATOM 736 C CA . GLU A 1 89 ? -2.392 2.578 -20.778 1.00 56.97 89 GLU A CA 1
ATOM 737 C C . GLU A 1 89 ? -2.875 1.865 -19.498 1.00 56.97 89 GLU A C 1
ATOM 739 O O . GLU A 1 89 ? -3.405 2.498 -18.583 1.00 56.97 89 GLU A O 1
ATOM 744 N N . LEU A 1 90 ? -2.597 0.560 -19.379 1.00 61.59 90 LEU A N 1
ATOM 745 C CA . LEU A 1 90 ? -2.888 -0.233 -18.177 1.00 61.59 90 LEU A CA 1
ATOM 746 C C . LEU A 1 90 ? -2.050 0.214 -16.969 1.00 61.59 90 LEU A C 1
ATOM 748 O O . LEU A 1 90 ? -2.418 -0.032 -15.822 1.00 61.59 90 LEU A O 1
ATOM 752 N N . LEU A 1 91 ? -0.918 0.873 -17.225 1.00 60.94 91 LEU A N 1
ATOM 753 C CA . LEU A 1 91 ? -0.007 1.411 -16.219 1.00 60.94 91 LEU A CA 1
ATOM 754 C C . LEU A 1 91 ? -0.297 2.899 -15.940 1.00 60.94 91 LEU A C 1
ATOM 756 O O . LEU A 1 91 ? -0.162 3.344 -14.798 1.00 60.94 91 LEU A O 1
ATOM 760 N N . THR A 1 92 ? -0.742 3.664 -16.949 1.00 45.22 92 THR A N 1
ATOM 761 C CA . THR A 1 92 ? -0.992 5.118 -16.858 1.00 45.22 92 THR A CA 1
ATOM 762 C C . THR A 1 92 ? -2.325 5.503 -16.223 1.00 45.22 92 THR A C 1
ATOM 764 O O . THR A 1 92 ? -2.463 6.654 -15.813 1.00 45.22 92 THR A O 1
ATOM 767 N N . LEU A 1 93 ? -3.272 4.577 -16.015 1.00 46.31 93 LEU A N 1
ATOM 768 C CA . LEU A 1 93 ? -4.455 4.822 -15.162 1.00 46.31 93 LEU A CA 1
ATOM 769 C C . LEU A 1 93 ? -4.088 5.280 -13.729 1.00 46.31 93 LEU A C 1
ATOM 771 O O . LEU A 1 93 ? -4.959 5.720 -12.982 1.00 46.31 93 LEU A O 1
ATOM 775 N N . THR A 1 94 ? -2.800 5.236 -13.355 1.00 40.25 94 THR A N 1
ATOM 776 C CA . THR A 1 94 ? -2.283 5.718 -12.066 1.00 40.25 94 THR A CA 1
ATOM 777 C C . THR A 1 94 ? -1.313 6.910 -12.158 1.00 40.25 94 THR A C 1
ATOM 779 O O . THR A 1 94 ? -0.880 7.390 -11.113 1.00 40.25 94 THR A O 1
ATOM 782 N N . SER A 1 95 ? -0.937 7.429 -13.336 1.00 35.78 95 SER A N 1
ATOM 783 C CA . SER A 1 95 ? -0.038 8.602 -13.432 1.00 35.78 95 SER A CA 1
ATOM 784 C C . SER A 1 95 ? -0.026 9.248 -14.826 1.00 35.78 95 SER A C 1
ATOM 786 O O . SER A 1 95 ? 0.401 8.593 -15.775 1.00 35.78 95 SER A O 1
ATOM 788 N N . PRO A 1 96 ? -0.382 10.540 -14.959 1.00 42.50 96 PRO A N 1
ATOM 789 C CA . PRO A 1 96 ? 0.135 11.381 -16.032 1.00 42.50 96 PRO A CA 1
ATOM 790 C C . PRO A 1 96 ? 1.575 11.839 -15.715 1.00 42.50 96 PRO A C 1
ATOM 792 O O . PRO A 1 96 ? 1.865 12.329 -14.623 1.00 42.50 96 PRO A O 1
ATOM 795 N N . GLU A 1 97 ? 2.471 11.635 -16.686 1.00 47.44 97 GLU A N 1
ATOM 796 C CA . GLU A 1 97 ? 3.872 12.096 -16.756 1.00 47.44 97 GLU A CA 1
ATOM 797 C C . GLU A 1 97 ? 3.977 13.641 -16.638 1.00 47.44 97 GLU A C 1
ATOM 799 O O . GLU A 1 97 ? 2.983 14.341 -16.795 1.00 47.44 97 GLU A O 1
ATOM 804 N N . VAL A 1 98 ? 5.114 14.263 -16.289 1.00 38.94 98 VAL A N 1
ATOM 805 C CA . VAL A 1 98 ? 6.186 14.652 -17.235 1.00 38.94 98 VAL A CA 1
ATOM 806 C C . VAL A 1 98 ? 7.447 15.132 -16.468 1.00 38.94 98 VAL A C 1
ATOM 808 O O . VAL A 1 98 ? 7.394 16.065 -15.676 1.00 38.94 98 VAL A O 1
ATOM 811 N N . ILE A 1 99 ? 8.578 14.469 -16.763 1.00 48.84 99 ILE A N 1
ATOM 812 C CA . ILE A 1 99 ? 9.984 14.932 -16.899 1.00 48.84 99 ILE A CA 1
ATOM 813 C C . ILE A 1 99 ? 10.602 15.834 -15.803 1.00 48.84 99 ILE A C 1
ATOM 815 O O . ILE A 1 99 ? 10.312 17.020 -15.733 1.00 48.84 99 ILE A O 1
ATOM 819 N N . GLN A 1 100 ? 11.650 15.329 -15.125 1.00 36.19 100 GLN A N 1
ATOM 820 C CA . GLN A 1 100 ? 12.940 16.042 -14.997 1.00 36.19 100 GLN A CA 1
ATOM 821 C C . GLN A 1 100 ? 14.122 15.097 -14.651 1.00 36.19 100 GLN A C 1
ATOM 823 O O . GLN A 1 100 ? 13.910 14.012 -14.101 1.00 36.19 100 GLN A O 1
ATOM 828 N N . PRO A 1 101 ? 15.364 15.427 -15.069 1.00 42.97 101 PRO A N 1
ATOM 829 C CA . PRO A 1 101 ? 16.513 14.526 -15.041 1.00 42.97 101 PRO A CA 1
ATOM 830 C C . PRO A 1 101 ? 17.309 14.564 -13.722 1.00 42.97 101 PRO A C 1
ATOM 832 O O . PRO A 1 101 ? 17.663 15.621 -13.227 1.00 42.97 101 PRO A O 1
ATOM 835 N N . ARG A 1 102 ? 17.653 13.361 -13.240 1.00 47.31 102 ARG A N 1
ATOM 836 C CA . ARG A 1 102 ? 18.844 12.968 -12.455 1.00 47.31 102 ARG A CA 1
ATOM 837 C C . ARG A 1 102 ? 19.397 13.961 -11.410 1.00 47.31 102 ARG A C 1
ATOM 839 O O . ARG A 1 102 ? 20.257 14.774 -11.724 1.00 47.31 102 ARG A O 1
ATOM 846 N N . SER A 1 103 ? 19.128 13.653 -10.144 1.00 35.88 103 SER A N 1
ATOM 847 C CA . SER A 1 103 ? 20.139 13.553 -9.078 1.00 35.88 103 SER A CA 1
ATOM 848 C C . SER A 1 103 ? 19.614 12.610 -7.979 1.00 35.88 103 SER A C 1
ATOM 850 O O . SER A 1 103 ? 18.408 12.410 -7.842 1.00 35.88 103 SER A O 1
ATOM 852 N N . ASN A 1 104 ? 20.520 11.912 -7.297 1.00 38.72 104 ASN A N 1
ATOM 853 C CA . ASN A 1 104 ? 20.234 10.845 -6.333 1.00 38.72 104 ASN A CA 1
ATOM 854 C C . ASN A 1 104 ? 19.193 11.225 -5.252 1.00 38.72 104 ASN A C 1
ATOM 856 O O . ASN A 1 104 ? 19.247 12.315 -4.699 1.00 38.72 104 ASN A O 1
ATOM 860 N N . THR A 1 105 ? 18.307 10.267 -4.933 1.00 49.31 105 THR A N 1
ATOM 861 C CA . THR A 1 105 ? 17.496 10.118 -3.694 1.00 49.31 105 THR A CA 1
ATOM 862 C C . THR A 1 105 ? 16.940 11.383 -3.017 1.00 49.31 105 THR A C 1
ATOM 864 O O . THR A 1 105 ? 17.574 11.930 -2.121 1.00 49.31 105 THR A O 1
ATOM 867 N N . PRO A 1 106 ? 15.696 11.764 -3.371 1.00 41.56 106 PRO A N 1
ATOM 868 C CA . PRO A 1 106 ? 14.739 12.332 -2.401 1.00 41.56 106 PRO A CA 1
ATOM 869 C C . PRO A 1 106 ? 13.317 11.724 -2.456 1.00 41.56 106 PRO A C 1
ATOM 871 O O . PRO A 1 106 ? 12.572 11.825 -1.498 1.00 41.56 106 PRO A O 1
ATOM 874 N N . VAL A 1 107 ? 12.903 11.023 -3.521 1.00 44.16 107 VAL A N 1
ATOM 875 C CA . VAL A 1 107 ? 11.463 10.731 -3.758 1.00 44.16 107 VAL A CA 1
ATOM 876 C C . VAL A 1 107 ? 10.847 9.688 -2.803 1.00 44.16 107 VAL A C 1
ATOM 878 O O . VAL A 1 107 ? 9.674 9.787 -2.445 1.00 44.16 107 VAL A O 1
ATOM 881 N N . LYS A 1 108 ? 11.617 8.679 -2.366 1.00 45.25 108 LYS A N 1
ATOM 882 C CA . LYS A 1 108 ? 11.147 7.685 -1.374 1.00 45.25 108 LYS A CA 1
ATOM 883 C C . LYS A 1 108 ? 11.061 8.300 0.029 1.00 45.25 108 LYS A C 1
ATOM 885 O O . LYS A 1 108 ? 10.154 7.952 0.780 1.00 45.25 108 LYS A O 1
ATOM 890 N N . GLU A 1 109 ? 11.973 9.220 0.346 1.00 45.06 109 GLU A N 1
ATOM 891 C CA . GLU A 1 109 ? 11.938 10.044 1.557 1.00 45.06 109 GLU A CA 1
ATOM 892 C C . GLU A 1 109 ? 10.729 10.984 1.492 1.00 45.06 109 GLU A C 1
ATOM 894 O O . GLU A 1 109 ? 9.897 10.936 2.377 1.00 45.06 109 GLU A O 1
ATOM 899 N N . ASP A 1 110 ? 10.523 11.715 0.395 1.00 55.97 110 ASP A N 1
ATOM 900 C CA . ASP A 1 110 ? 9.369 12.596 0.187 1.00 55.97 110 ASP A CA 1
ATOM 901 C C . ASP A 1 110 ? 8.033 11.861 0.282 1.00 55.97 110 ASP A C 1
ATOM 903 O O . ASP A 1 110 ? 7.110 12.358 0.916 1.00 55.97 110 ASP A O 1
ATOM 907 N N . TRP A 1 111 ? 7.901 10.660 -0.291 1.00 67.69 111 TRP A N 1
ATOM 908 C CA . TRP A 1 111 ? 6.675 9.873 -0.149 1.00 67.69 111 TRP A CA 1
ATOM 909 C C . TRP A 1 111 ? 6.464 9.395 1.292 1.00 67.69 111 TRP A C 1
ATOM 911 O O . TRP A 1 111 ? 5.356 9.533 1.810 1.00 67.69 111 TRP A O 1
ATOM 921 N N . ASN A 1 112 ? 7.507 8.881 1.958 1.00 64.88 112 ASN A N 1
ATOM 922 C CA . ASN A 1 112 ? 7.429 8.448 3.357 1.00 64.88 112 ASN A CA 1
ATOM 923 C C . ASN A 1 112 ? 7.183 9.626 4.315 1.00 64.88 112 ASN A C 1
ATOM 925 O O . ASN A 1 112 ? 6.360 9.522 5.223 1.00 64.88 112 ASN A O 1
ATOM 929 N N . ILE A 1 113 ? 7.826 10.768 4.090 1.00 74.00 113 ILE A N 1
ATOM 930 C CA . ILE A 1 113 ? 7.616 12.019 4.817 1.00 74.00 113 ILE A CA 1
ATOM 931 C C . ILE A 1 113 ? 6.198 12.515 4.563 1.00 74.00 113 ILE A C 1
ATOM 933 O O . ILE A 1 113 ? 5.487 12.841 5.510 1.00 74.00 113 ILE A O 1
ATOM 937 N N . ARG A 1 114 ? 5.733 12.522 3.312 1.00 76.56 114 ARG A N 1
ATOM 938 C CA . ARG A 1 114 ? 4.402 13.016 2.948 1.00 76.56 114 ARG A CA 1
ATOM 939 C C . ARG A 1 114 ? 3.291 12.120 3.477 1.00 76.56 114 ARG A C 1
ATOM 941 O O . ARG A 1 114 ? 2.331 12.644 4.032 1.00 76.56 114 ARG A O 1
ATOM 948 N N . ILE A 1 115 ? 3.415 10.794 3.383 1.00 79.88 115 ILE A N 1
ATOM 949 C CA . ILE A 1 115 ? 2.426 9.869 3.955 1.00 79.88 115 ILE A CA 1
ATOM 950 C C . ILE A 1 115 ? 2.436 9.929 5.484 1.00 79.88 115 ILE A C 1
ATOM 952 O O . ILE A 1 115 ? 1.368 9.933 6.087 1.00 79.88 115 ILE A O 1
ATOM 956 N N . THR A 1 116 ? 3.605 10.052 6.120 1.00 79.19 116 THR A N 1
ATOM 957 C CA . THR A 1 116 ? 3.712 10.189 7.582 1.00 79.19 116 THR A CA 1
ATOM 958 C C . THR A 1 116 ? 3.125 11.515 8.055 1.00 79.19 116 THR A C 1
ATOM 960 O O . THR A 1 116 ? 2.332 11.529 8.993 1.00 79.19 116 THR A O 1
ATOM 963 N N . LYS A 1 117 ? 3.420 12.620 7.360 1.00 84.94 117 LYS A N 1
ATOM 964 C CA . LYS A 1 117 ? 2.854 13.946 7.633 1.00 84.94 117 LYS A CA 1
ATOM 965 C C . LYS A 1 117 ? 1.338 13.941 7.489 1.00 84.94 117 LYS A C 1
ATOM 967 O O . LYS A 1 117 ? 0.650 14.400 8.390 1.00 84.94 117 LYS A O 1
ATOM 972 N N . LEU A 1 118 ? 0.813 13.375 6.403 1.00 86.62 118 LEU A N 1
ATOM 973 C CA . LEU A 1 118 ? -0.628 13.276 6.174 1.00 86.62 118 LEU A CA 1
ATOM 974 C C . LEU A 1 118 ? -1.323 12.373 7.198 1.00 86.62 118 LEU A C 1
ATOM 976 O O . LEU A 1 118 ? -2.396 12.722 7.677 1.00 86.62 118 LEU A O 1
ATOM 980 N N . ARG A 1 119 ? -0.715 11.240 7.569 1.00 85.44 119 ARG A N 1
ATOM 981 C CA . ARG A 1 119 ? -1.238 10.364 8.629 1.00 85.44 119 ARG A CA 1
ATOM 982 C C . ARG A 1 119 ? -1.315 11.094 9.960 1.00 85.44 119 ARG A C 1
ATOM 984 O O . ARG A 1 119 ? -2.366 11.058 10.587 1.00 85.44 119 ARG A O 1
ATOM 991 N N . LYS A 1 120 ? -0.240 11.790 10.343 1.00 85.25 120 LYS A N 1
ATOM 992 C CA . LYS A 1 120 ? -0.193 12.605 11.560 1.00 85.25 120 LYS A CA 1
ATOM 993 C C . LYS A 1 120 ? -1.246 13.713 11.524 1.00 85.25 120 LYS A C 1
ATOM 995 O O . LYS A 1 120 ? -1.999 13.867 12.471 1.00 85.25 120 LYS A O 1
ATOM 1000 N N . GLN A 1 121 ? -1.370 14.412 10.399 1.00 87.56 121 GLN A N 1
ATOM 1001 C CA . GLN A 1 121 ? -2.331 15.498 10.236 1.00 87.56 121 GLN A CA 1
ATOM 1002 C C . GLN A 1 121 ? -3.784 15.005 10.339 1.00 87.56 121 GLN A C 1
ATOM 1004 O O . GLN A 1 121 ? -4.597 15.630 11.014 1.00 87.56 121 GLN A O 1
ATOM 1009 N N . VAL A 1 122 ? -4.116 13.864 9.721 1.00 87.94 122 VAL A N 1
ATOM 1010 C CA . VAL A 1 122 ? -5.437 13.227 9.873 1.00 87.94 122 VAL A CA 1
ATOM 1011 C C . VAL A 1 122 ? -5.666 12.754 11.307 1.00 87.94 122 VAL A C 1
ATOM 1013 O O . VAL A 1 122 ? -6.760 12.945 11.832 1.00 87.94 122 VAL A O 1
ATOM 1016 N N . GLU A 1 123 ? -4.653 12.171 11.950 1.00 89.00 123 GLU A N 1
ATOM 1017 C CA . GLU A 1 123 ? -4.735 11.747 13.349 1.00 89.00 123 GLU A CA 1
ATOM 1018 C C . GLU A 1 123 ? -5.006 12.937 14.280 1.00 89.00 123 GLU A C 1
ATOM 1020 O O . GLU A 1 123 ? -5.919 12.869 15.095 1.00 89.00 123 GLU A O 1
ATOM 1025 N N . GLU A 1 124 ? -4.300 14.056 14.112 1.00 88.38 124 GLU A N 1
ATOM 1026 C CA . GLU A 1 124 ? -4.530 15.289 14.874 1.00 88.38 124 GLU A CA 1
ATOM 1027 C C . GLU A 1 124 ? -5.937 15.855 14.644 1.00 88.38 124 GLU A C 1
ATOM 1029 O O . GLU A 1 124 ? -6.606 16.236 15.607 1.00 88.38 124 GLU A O 1
ATOM 1034 N N . ILE A 1 125 ? -6.430 15.853 13.398 1.00 89.12 125 ILE A N 1
ATOM 1035 C CA . ILE A 1 125 ? -7.810 16.254 13.085 1.00 89.12 125 ILE A CA 1
ATOM 1036 C C . ILE A 1 125 ? -8.797 15.365 13.842 1.00 89.12 125 ILE A C 1
ATOM 1038 O O . ILE A 1 125 ? -9.699 15.877 14.502 1.00 89.12 125 ILE A O 1
ATOM 1042 N N . PHE A 1 126 ? -8.638 14.043 13.768 1.00 89.38 126 PHE A N 1
ATOM 1043 C CA . PHE A 1 126 ? -9.547 13.107 14.426 1.00 89.38 126 PHE A CA 1
ATOM 1044 C C . PHE A 1 126 ? -9.503 13.250 15.942 1.00 89.38 126 PHE A C 1
ATOM 1046 O O . PHE A 1 126 ? -10.557 13.354 16.562 1.00 89.38 126 PHE A O 1
ATOM 1053 N N . ASN A 1 127 ? -8.311 13.347 16.528 1.00 89.12 127 ASN A N 1
ATOM 1054 C CA . ASN A 1 127 ? -8.144 13.506 17.968 1.00 89.12 127 ASN A CA 1
ATOM 1055 C C . ASN A 1 127 ? -8.762 14.815 18.473 1.00 89.12 127 ASN A C 1
ATOM 1057 O O . ASN A 1 127 ? -9.438 14.834 19.500 1.00 89.12 127 ASN A O 1
ATOM 1061 N N . THR A 1 128 ? -8.585 15.905 17.722 1.00 88.25 128 THR A N 1
ATOM 1062 C CA . THR A 1 128 ? -9.179 17.208 18.049 1.00 88.25 128 THR A CA 1
ATOM 1063 C C . THR A 1 128 ? -10.702 17.155 17.946 1.00 88.25 128 THR A C 1
ATOM 1065 O O . THR A 1 128 ? -11.403 17.585 18.857 1.00 88.25 128 THR A O 1
ATOM 1068 N N . LYS A 1 129 ? -11.244 16.591 16.859 1.00 88.69 129 LYS A N 1
ATOM 1069 C CA . LYS A 1 129 ? -12.697 16.488 16.658 1.00 88.69 129 LYS A CA 1
ATOM 1070 C C . LYS A 1 129 ? -13.362 15.545 17.662 1.00 88.69 129 LYS A C 1
ATOM 1072 O O . LYS A 1 129 ? -14.485 15.805 18.084 1.00 88.69 129 LYS A O 1
ATOM 1077 N N . PHE A 1 130 ? -12.679 14.475 18.054 1.00 88.94 130 PHE A N 1
ATOM 1078 C CA . PHE A 1 130 ? -13.145 13.549 19.079 1.00 88.94 130 PHE A CA 1
ATOM 1079 C C . PHE A 1 130 ? -13.135 14.188 20.468 1.00 88.94 130 PHE A C 1
ATOM 1081 O O . PHE A 1 130 ? -14.140 14.113 21.168 1.00 88.94 130 PHE A O 1
ATOM 1088 N N . ALA A 1 131 ? -12.062 14.896 20.833 1.00 87.75 131 ALA A N 1
ATOM 1089 C CA . ALA A 1 131 ? -12.014 15.682 22.064 1.00 87.75 131 ALA A CA 1
ATOM 1090 C C . ALA A 1 131 ? -13.159 16.699 22.138 1.00 87.75 131 ALA A C 1
ATOM 1092 O O . ALA A 1 131 ? -13.874 16.748 23.135 1.00 87.75 131 ALA A O 1
ATOM 1093 N N . GLN A 1 132 ? -13.415 17.421 21.042 1.00 87.12 132 GLN A N 1
ATOM 1094 C CA . GLN A 1 132 ? -14.551 18.341 20.939 1.00 87.12 132 GLN A CA 1
ATOM 1095 C C . GLN A 1 132 ? -15.899 17.642 21.159 1.00 87.12 132 GLN A C 1
ATOM 1097 O O . GLN A 1 132 ? -16.763 18.192 21.837 1.00 87.12 132 GLN A O 1
ATOM 1102 N N . ALA A 1 133 ? -16.085 16.431 20.626 1.00 86.31 133 ALA A N 1
ATOM 1103 C CA . ALA A 1 133 ? -17.304 15.649 20.836 1.00 86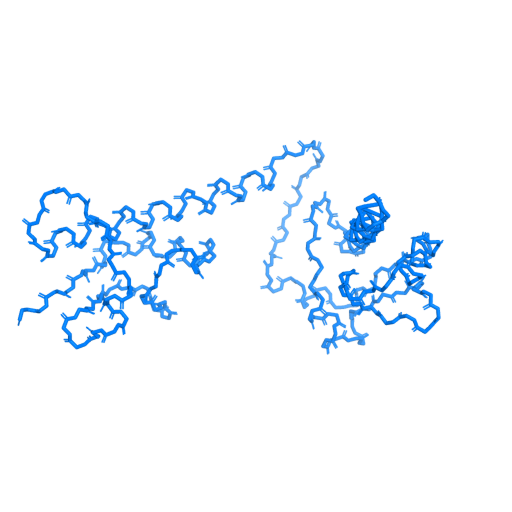.31 133 ALA A CA 1
ATOM 1104 C C . ALA A 1 133 ? -17.464 15.159 22.287 1.00 86.31 133 ALA A C 1
ATOM 1106 O O . ALA A 1 133 ? -18.588 15.003 22.757 1.00 86.31 133 ALA A O 1
ATOM 1107 N N . LEU A 1 134 ? -16.354 14.955 23.000 1.00 85.12 134 LEU A N 1
ATOM 1108 C CA . LEU A 1 134 ? -16.334 14.633 24.429 1.00 85.12 134 LEU A CA 1
ATOM 1109 C C . LEU A 1 134 ? -16.426 15.872 25.338 1.00 85.12 134 LEU A C 1
ATOM 1111 O O . LEU A 1 134 ? -16.570 15.718 26.549 1.00 85.12 134 LEU A O 1
ATOM 1115 N N . GLY A 1 135 ? -16.340 17.086 24.783 1.00 85.06 135 GLY A N 1
ATOM 1116 C CA . GLY A 1 135 ? -16.280 18.333 25.552 1.00 85.06 135 GLY A CA 1
ATOM 1117 C C . GLY A 1 135 ? -14.920 18.597 26.211 1.00 85.06 135 GLY A C 1
ATOM 1118 O O . GLY A 1 135 ? -14.846 19.338 27.187 1.00 85.06 135 GLY A O 1
ATOM 1119 N N . LEU A 1 136 ? -13.849 17.984 25.704 1.00 83.62 136 LEU A N 1
ATOM 1120 C CA . LEU A 1 136 ? -12.482 18.146 26.194 1.00 83.62 136 LEU A CA 1
ATOM 1121 C C . LEU A 1 136 ? -11.719 19.165 25.334 1.00 83.62 136 LEU A C 1
ATOM 1123 O O . LEU A 1 136 ? -11.839 19.168 24.108 1.00 83.62 136 LEU A O 1
ATOM 1127 N N . SER A 1 137 ? -10.908 20.014 25.974 1.00 77.12 137 SER A N 1
ATOM 1128 C CA . SER A 1 137 ? -10.042 20.984 25.276 1.00 77.12 137 SER A CA 1
ATOM 1129 C C . SER A 1 137 ? -8.738 20.375 24.755 1.00 77.12 137 SER A C 1
ATOM 1131 O O . SER A 1 137 ? -8.119 20.942 23.858 1.00 77.12 137 SER A O 1
ATOM 1133 N N . GLU A 1 138 ? -8.307 19.239 25.303 1.00 78.88 138 GLU A N 1
ATOM 1134 C CA . GLU A 1 138 ? -7.071 18.566 24.900 1.00 78.88 138 GLU A CA 1
ATOM 1135 C C . GLU A 1 138 ? -7.359 17.474 23.866 1.00 78.88 138 GLU A C 1
ATOM 1137 O O . GLU A 1 138 ? -8.320 16.722 24.009 1.00 78.88 138 GLU A O 1
ATOM 1142 N N . ALA A 1 139 ? -6.537 17.381 22.817 1.00 79.44 139 ALA A N 1
ATOM 1143 C CA . ALA A 1 139 ? -6.718 16.389 21.762 1.00 79.44 139 ALA A CA 1
ATOM 1144 C C . ALA A 1 139 ? -6.558 14.963 22.318 1.00 79.44 139 ALA A C 1
ATOM 1146 O O . ALA A 1 139 ? -5.491 14.590 22.802 1.00 79.44 139 ALA A O 1
ATOM 1147 N N . VAL A 1 140 ? -7.603 14.140 22.197 1.00 85.12 140 VAL A N 1
ATOM 1148 C CA . VAL A 1 140 ? -7.624 12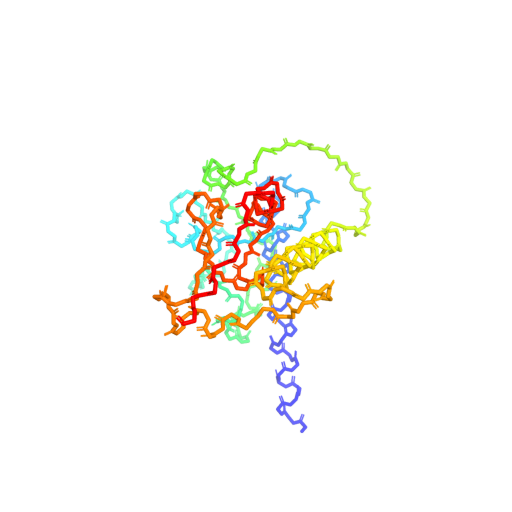.773 22.737 1.00 85.12 140 VAL A CA 1
ATOM 1149 C C . VAL A 1 140 ? -7.459 11.767 21.617 1.00 85.12 140 VAL A C 1
ATOM 1151 O O . VAL A 1 140 ? -8.134 11.852 20.594 1.00 85.12 140 VAL A O 1
ATOM 1154 N N . LYS A 1 141 ? -6.593 10.772 21.823 1.00 83.25 141 LYS A N 1
ATOM 1155 C CA . LYS A 1 141 ? -6.400 9.698 20.850 1.00 83.25 141 LYS A CA 1
ATOM 1156 C C . LYS A 1 141 ? -7.705 8.946 20.610 1.00 83.25 141 LYS A C 1
ATOM 1158 O O . LYS A 1 141 ? -8.286 8.394 21.542 1.00 83.25 141 LYS A O 1
ATOM 1163 N N . VAL A 1 142 ? -8.129 8.875 19.353 1.00 85.94 142 VAL A N 1
ATOM 1164 C CA . VAL A 1 142 ? -9.374 8.189 19.009 1.00 85.94 142 VAL A CA 1
ATOM 1165 C C . VAL A 1 142 ? -9.234 6.667 19.160 1.00 85.94 142 VAL A C 1
ATOM 1167 O O . VAL A 1 142 ? -8.352 6.064 18.535 1.00 85.94 142 VAL A O 1
ATOM 1170 N N . PRO A 1 143 ? -10.110 6.005 19.936 1.00 85.75 143 PRO A N 1
ATOM 1171 C CA . PRO A 1 143 ? -10.111 4.555 20.065 1.00 85.75 143 PRO A CA 1
ATOM 1172 C C . PRO A 1 143 ? -10.850 3.905 18.882 1.00 85.75 143 PRO A C 1
ATOM 1174 O O . PRO A 1 143 ? -11.998 3.486 19.007 1.00 85.75 143 PRO A O 1
ATOM 1177 N N . TYR A 1 144 ? -10.188 3.796 17.723 1.00 83.31 144 TYR A N 1
ATOM 1178 C CA . TYR A 1 144 ? -10.777 3.212 16.502 1.00 83.31 144 TYR A CA 1
ATOM 1179 C C . TYR A 1 144 ? -11.495 1.862 16.711 1.00 83.31 144 TYR A C 1
ATOM 1181 O O . TYR A 1 144 ? -12.622 1.742 16.238 1.00 83.31 144 TYR A O 1
ATOM 1189 N N . PRO A 1 145 ? -10.942 0.884 17.465 1.00 81.62 145 PRO A N 1
ATOM 1190 C CA . PRO A 1 145 ? -11.618 -0.398 17.677 1.00 81.62 145 PRO A CA 1
ATOM 1191 C C . PRO A 1 145 ? -12.956 -0.263 18.411 1.00 81.62 145 PRO A C 1
ATOM 1193 O O . PRO A 1 145 ? -13.871 -1.043 18.182 1.00 81.62 145 PRO A O 1
ATOM 1196 N N . VAL A 1 146 ? -13.091 0.736 19.287 1.00 81.56 146 VAL A N 1
ATOM 1197 C CA . VAL A 1 146 ? -14.317 0.958 20.064 1.00 81.56 146 VAL A CA 1
ATOM 1198 C C . VAL A 1 146 ? -15.420 1.531 19.173 1.00 81.56 146 VAL A C 1
ATOM 1200 O O . VAL A 1 146 ? -16.567 1.111 19.291 1.00 81.56 146 VAL A O 1
ATOM 1203 N N . PHE A 1 147 ? -15.064 2.422 18.243 1.00 84.81 147 PHE A N 1
ATOM 1204 C CA . PHE A 1 147 ? -15.968 2.927 17.203 1.00 84.81 147 PHE A CA 1
ATOM 1205 C C . PHE A 1 147 ? -16.382 1.829 16.219 1.00 84.81 147 PHE A C 1
ATOM 1207 O O . PHE A 1 147 ? -17.540 1.762 15.825 1.00 84.81 147 PHE A O 1
ATOM 1214 N N . GLU A 1 148 ? -15.451 0.953 15.831 1.00 78.06 148 GLU A N 1
ATOM 1215 C CA . GLU A 1 148 ? -15.761 -0.178 14.950 1.00 78.06 148 GLU A CA 1
ATOM 1216 C C . GLU A 1 148 ? -16.713 -1.183 15.609 1.00 78.06 148 GLU A C 1
ATOM 1218 O O . GLU A 1 148 ? -17.601 -1.700 14.935 1.00 78.06 148 GLU A O 1
ATOM 1223 N N . SER A 1 149 ? -16.562 -1.424 16.913 1.00 80.19 149 SER A N 1
ATOM 1224 C CA . SER A 1 149 ? -17.423 -2.341 17.666 1.00 80.19 149 SER A CA 1
ATOM 1225 C C . SER A 1 149 ? -18.772 -1.740 18.078 1.00 80.19 149 SER A C 1
ATOM 1227 O O . SER A 1 149 ? -19.679 -2.500 18.395 1.00 80.19 149 SER A O 1
ATOM 1229 N N . ASN A 1 150 ? -18.927 -0.408 18.093 1.00 83.75 150 ASN A N 1
ATOM 1230 C CA . ASN A 1 150 ? -20.144 0.268 18.577 1.00 83.75 150 ASN A CA 1
ATOM 1231 C C . ASN A 1 150 ? -20.663 1.349 17.605 1.00 83.75 150 ASN A C 1
ATOM 1233 O O . ASN A 1 150 ? -20.814 2.506 18.008 1.00 83.75 150 ASN A O 1
ATOM 1237 N N . PRO A 1 151 ? -20.978 1.009 16.343 1.00 82.06 151 PRO A N 1
ATOM 1238 C CA . PRO A 1 151 ? -21.390 1.991 15.337 1.00 82.06 151 PRO A CA 1
ATOM 1239 C C . PRO A 1 151 ? -22.725 2.692 15.650 1.00 82.06 151 PRO A C 1
ATOM 1241 O O . PRO A 1 151 ? -22.978 3.774 15.128 1.00 82.06 151 PRO A O 1
ATOM 1244 N N . GLU A 1 152 ? -23.576 2.110 16.503 1.00 81.75 152 GLU A N 1
ATOM 1245 C CA . GLU A 1 152 ? -24.865 2.704 16.903 1.00 81.75 152 GLU A CA 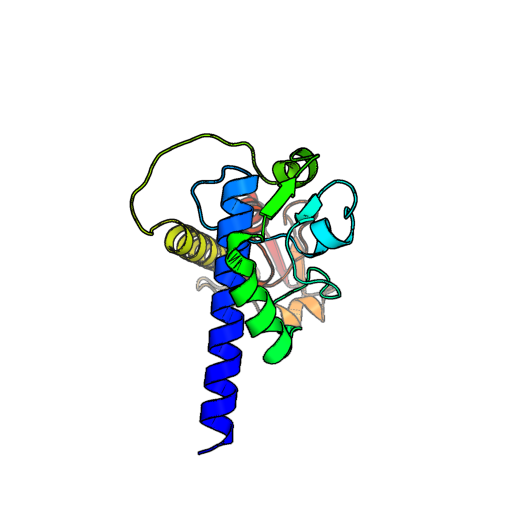1
ATOM 1246 C C . GLU A 1 152 ? -24.707 3.895 17.865 1.00 81.75 152 GLU A C 1
ATOM 1248 O O . GLU A 1 152 ? -25.494 4.847 17.823 1.00 81.75 152 GLU A O 1
ATOM 1253 N N . TYR A 1 153 ? -23.660 3.870 18.696 1.00 83.38 153 TYR A N 1
ATOM 1254 C CA . TYR A 1 153 ? -23.410 4.869 19.741 1.00 83.38 153 TYR A CA 1
ATOM 1255 C C . TYR A 1 153 ? -22.227 5.788 19.417 1.00 83.38 153 TYR A C 1
ATOM 1257 O O . TYR A 1 153 ? -22.224 6.958 19.801 1.00 83.38 153 TYR A O 1
ATOM 1265 N N . LEU A 1 154 ? -21.230 5.272 18.694 1.00 85.94 154 LEU A N 1
ATOM 1266 C CA . LEU A 1 154 ? -19.976 5.946 18.378 1.00 85.94 154 LEU A CA 1
ATOM 1267 C C . LEU A 1 154 ? -19.749 5.920 16.870 1.00 85.94 154 LEU A C 1
ATOM 1269 O O . LEU A 1 154 ? -19.345 4.906 16.301 1.00 85.94 154 LEU A O 1
ATOM 1273 N N . TYR A 1 155 ? -19.976 7.051 16.210 1.00 85.62 155 TYR A N 1
ATOM 1274 C CA . TYR A 1 155 ? -19.786 7.156 14.766 1.00 85.62 155 TYR A CA 1
ATOM 1275 C C . TYR A 1 155 ? -19.236 8.519 14.357 1.00 85.62 155 TYR A C 1
ATOM 1277 O O . TYR A 1 155 ? -19.159 9.461 15.148 1.00 85.62 155 TYR A O 1
ATOM 1285 N N . VAL A 1 156 ? -18.791 8.604 13.106 1.00 88.12 156 VAL A N 1
ATOM 1286 C CA . VAL A 1 156 ? -18.189 9.809 12.536 1.00 88.12 156 VAL A CA 1
ATOM 1287 C C . VAL A 1 156 ? -18.988 10.234 11.318 1.00 88.12 156 VAL A C 1
ATOM 1289 O O . VAL A 1 156 ? -19.167 9.458 10.382 1.00 88.12 156 VAL A O 1
ATOM 1292 N N . GLU A 1 157 ? -19.444 11.479 11.326 1.00 87.00 157 GLU A N 1
ATOM 1293 C CA . GLU A 1 157 ? -20.177 12.102 10.230 1.00 87.00 157 GLU A CA 1
ATOM 1294 C C . GLU A 1 157 ? -19.275 13.042 9.428 1.00 87.00 157 GLU A C 1
ATOM 1296 O O . GLU A 1 157 ? -18.249 13.526 9.912 1.00 87.00 157 GLU A O 1
ATOM 1301 N N . GLY A 1 158 ? -19.662 13.301 8.177 1.00 84.12 158 GLY A N 1
ATOM 1302 C CA . GLY A 1 158 ? -18.973 14.253 7.302 1.00 84.12 158 GLY A CA 1
ATOM 1303 C C . GLY A 1 158 ? -17.602 13.796 6.798 1.00 84.12 158 GLY A C 1
ATOM 1304 O O . GLY A 1 158 ? -16.826 14.615 6.298 1.00 84.12 158 GLY A O 1
ATOM 1305 N N . LEU A 1 159 ? -17.306 12.495 6.891 1.00 86.31 159 LEU A N 1
ATOM 1306 C CA . LEU A 1 159 ? -16.199 11.887 6.158 1.00 86.31 159 LEU A CA 1
ATOM 1307 C C . LEU A 1 159 ? -16.421 12.005 4.638 1.00 86.31 159 LEU A C 1
ATOM 1309 O O . LEU A 1 159 ? -17.565 12.038 4.179 1.00 86.31 159 LEU A O 1
ATOM 1313 N N . PRO A 1 160 ? -15.346 12.067 3.832 1.00 81.75 160 PRO A N 1
ATOM 1314 C CA . PRO A 1 160 ? -15.474 12.136 2.382 1.00 81.75 160 PRO A CA 1
ATOM 1315 C C . PRO A 1 160 ? -16.194 10.906 1.814 1.00 81.75 160 PRO A C 1
ATOM 1317 O O . PRO A 1 160 ? -15.968 9.785 2.267 1.00 81.75 160 PRO A O 1
ATOM 1320 N N . GLU A 1 161 ? -17.005 11.114 0.776 1.00 73.75 161 GLU A N 1
ATOM 1321 C CA . GLU A 1 161 ? -17.789 10.051 0.140 1.00 73.75 161 GLU A CA 1
ATOM 1322 C C . GLU A 1 161 ? -16.905 8.868 -0.303 1.00 73.75 161 GLU A C 1
ATOM 1324 O O . GLU A 1 161 ? -15.884 9.050 -0.981 1.00 73.75 161 GLU A O 1
ATOM 1329 N N . GLY A 1 162 ? -17.286 7.661 0.130 1.00 73.62 162 GLY A N 1
ATOM 1330 C CA . GLY A 1 162 ? -16.559 6.414 -0.125 1.00 73.62 162 GLY A CA 1
ATOM 1331 C C . GLY A 1 162 ? -15.370 6.135 0.806 1.00 73.62 162 GLY A C 1
ATOM 1332 O O . GLY A 1 162 ? -14.627 5.183 0.560 1.00 73.62 162 GLY A O 1
ATOM 1333 N N . ILE A 1 163 ? -15.154 6.936 1.859 1.00 80.75 163 ILE A N 1
ATOM 1334 C CA . ILE A 1 163 ? -14.090 6.707 2.849 1.00 80.75 163 ILE A CA 1
ATOM 1335 C C . ILE A 1 163 ? -14.700 6.248 4.184 1.00 80.75 163 ILE A C 1
ATOM 1337 O O . ILE A 1 163 ? -15.338 7.053 4.862 1.00 80.75 163 ILE A O 1
ATOM 1341 N N . PRO A 1 164 ? -14.495 4.981 4.600 1.00 82.00 164 PRO A N 1
ATOM 1342 C CA . PRO A 1 164 ? -14.977 4.505 5.893 1.00 82.00 164 PRO A CA 1
ATOM 1343 C C . PRO A 1 164 ? -14.163 5.110 7.040 1.00 82.00 164 PRO A C 1
ATOM 1345 O O . PRO A 1 164 ? -12.991 5.444 6.870 1.00 82.00 164 PRO A O 1
ATOM 1348 N N . PHE A 1 165 ? -14.746 5.188 8.236 1.00 85.69 165 PHE A N 1
ATOM 1349 C CA . PHE A 1 165 ? -13.990 5.555 9.429 1.00 85.69 165 PHE A CA 1
ATOM 1350 C C . PHE A 1 165 ? -13.030 4.419 9.828 1.00 85.69 165 PHE A C 1
ATOM 1352 O O . PHE A 1 165 ? -13.462 3.327 10.206 1.00 85.69 165 PHE A O 1
ATOM 1359 N N . ARG A 1 166 ? -11.720 4.661 9.700 1.00 82.50 166 ARG A N 1
ATOM 1360 C CA . ARG A 1 166 ? -10.624 3.750 10.074 1.00 82.50 166 ARG A CA 1
ATOM 1361 C C . ARG A 1 166 ? -9.390 4.551 10.484 1.00 82.50 166 ARG A C 1
ATOM 1363 O O . ARG A 1 166 ? -9.300 5.752 10.228 1.00 82.50 166 ARG A O 1
ATOM 1370 N N . SER A 1 167 ? -8.418 3.857 11.071 1.00 79.94 167 SER A N 1
ATOM 1371 C CA . SER A 1 167 ? -7.112 4.435 11.386 1.00 79.94 167 SER A CA 1
ATOM 1372 C C . SER A 1 167 ? -6.408 4.974 10.126 1.00 79.94 167 SER A C 1
ATOM 1374 O O . SER A 1 167 ? -6.417 4.297 9.092 1.00 79.94 167 SER A O 1
ATOM 1376 N N . PRO A 1 168 ? -5.752 6.152 10.184 1.00 79.75 168 PRO A N 1
ATOM 1377 C CA . PRO A 1 168 ? -5.073 6.765 9.041 1.00 79.75 168 PRO A CA 1
ATOM 1378 C C . PRO A 1 168 ? -3.97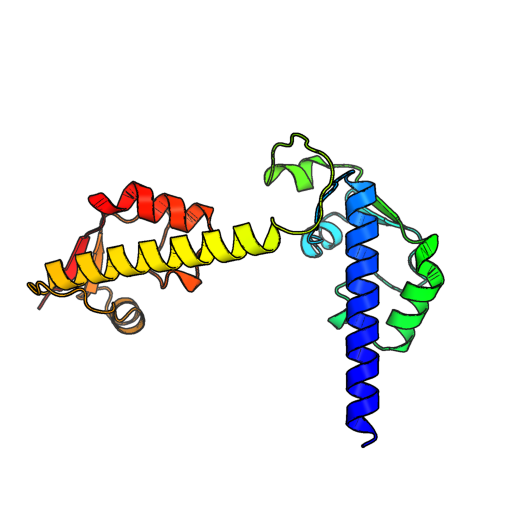3 5.886 8.433 1.00 79.75 168 PRO A C 1
ATOM 1380 O O . PRO A 1 168 ? -3.614 6.050 7.266 1.00 79.75 168 PRO A O 1
ATOM 1383 N N . THR A 1 169 ? -3.468 4.898 9.176 1.00 76.00 169 THR A N 1
ATOM 1384 C CA . THR A 1 169 ? -2.505 3.912 8.676 1.00 76.00 169 THR A CA 1
ATOM 1385 C C . THR A 1 169 ? -3.073 3.048 7.544 1.00 76.00 169 THR A C 1
ATOM 1387 O O . THR A 1 169 ? -2.309 2.609 6.685 1.00 76.00 169 THR A O 1
ATOM 1390 N N . TRP A 1 170 ? -4.398 2.867 7.489 1.00 76.19 170 TRP A N 1
ATOM 1391 C CA . TRP A 1 170 ? -5.102 2.118 6.438 1.00 76.19 170 TRP A CA 1
ATOM 1392 C C . TRP A 1 170 ? -5.261 2.882 5.121 1.00 76.19 170 TRP A C 1
ATOM 1394 O O . TRP A 1 170 ? -5.641 2.297 4.105 1.00 76.19 170 TRP A O 1
ATOM 1404 N N . PHE A 1 171 ? -4.986 4.186 5.110 1.00 78.31 171 PHE A N 1
ATOM 1405 C CA . PHE A 1 171 ? -5.186 5.032 3.940 1.00 78.31 171 PHE A CA 1
ATOM 1406 C C . PHE A 1 171 ? -3.866 5.386 3.254 1.00 78.31 171 PHE A C 1
ATOM 1408 O O . PHE A 1 171 ? -2.853 5.669 3.895 1.00 78.31 171 PHE A O 1
ATOM 1415 N N . GLY A 1 172 ? -3.897 5.399 1.919 1.00 76.38 172 GLY A N 1
ATOM 1416 C CA . GLY A 1 172 ? -2.850 6.008 1.100 1.00 76.38 172 GLY A CA 1
ATOM 1417 C C . GLY A 1 172 ? -3.025 7.526 0.991 1.00 76.38 172 GLY A C 1
ATOM 1418 O O . GLY A 1 172 ? -4.108 8.054 1.251 1.00 76.38 172 GLY A O 1
ATOM 1419 N N . ILE A 1 173 ? -1.973 8.211 0.529 1.00 78.69 173 ILE A N 1
ATOM 1420 C CA . ILE A 1 173 ? -1.916 9.671 0.313 1.00 78.69 173 ILE A CA 1
ATOM 1421 C C . ILE A 1 173 ? -3.209 10.281 -0.268 1.00 78.69 173 ILE A C 1
ATOM 1423 O O . ILE A 1 173 ? -3.739 11.185 0.373 1.00 78.69 173 ILE A O 1
ATOM 1427 N N . PRO A 1 174 ? -3.798 9.794 -1.382 1.00 79.12 174 PRO A N 1
ATOM 1428 C CA . PRO A 1 174 ? -4.972 10.446 -1.974 1.00 79.12 174 PRO A CA 1
ATOM 1429 C C . PRO A 1 174 ? -6.209 10.422 -1.065 1.00 79.12 174 PRO A C 1
ATOM 1431 O O . PRO A 1 174 ? -7.011 11.355 -1.066 1.00 79.12 174 PRO A O 1
ATOM 1434 N N . ARG A 1 175 ? -6.376 9.365 -0.258 1.00 81.44 175 ARG A N 1
ATOM 1435 C CA . ARG A 1 175 ? -7.472 9.282 0.718 1.00 81.44 175 ARG A CA 1
ATOM 1436 C C . ARG A 1 175 ? -7.205 10.201 1.906 1.00 81.44 175 ARG A C 1
ATOM 1438 O O . ARG A 1 175 ? -8.113 10.916 2.315 1.00 81.44 175 ARG A O 1
ATOM 1445 N N . LEU A 1 176 ? -5.967 10.233 2.406 1.00 86.38 176 LEU A N 1
ATOM 1446 C CA . LEU A 1 176 ? -5.573 11.134 3.491 1.00 86.38 176 LEU A CA 1
ATOM 1447 C C . LEU A 1 176 ? -5.759 12.606 3.095 1.00 86.38 176 LEU A C 1
ATOM 1449 O O . LEU A 1 176 ? -6.359 13.358 3.853 1.00 86.38 176 LEU A O 1
ATOM 1453 N N . GLU A 1 177 ? -5.348 13.011 1.890 1.00 83.62 177 GLU A N 1
ATOM 1454 C CA . GLU A 1 177 ? -5.551 14.381 1.397 1.00 83.62 177 GLU A CA 1
ATOM 1455 C C . GLU A 1 177 ? -7.040 14.743 1.289 1.00 83.62 177 GLU A C 1
ATOM 1457 O O . GLU A 1 177 ? -7.429 15.853 1.657 1.00 83.62 177 GLU A O 1
ATOM 1462 N N . ARG A 1 178 ? -7.905 13.808 0.862 1.00 83.94 178 ARG A N 1
ATOM 1463 C CA . ARG A 1 178 ? -9.364 14.030 0.860 1.00 83.94 178 ARG A CA 1
ATOM 1464 C C . ARG A 1 178 ? -9.917 14.229 2.270 1.00 83.94 178 ARG A C 1
ATOM 1466 O O . ARG A 1 178 ? -10.765 15.101 2.448 1.00 83.94 178 ARG A O 1
ATOM 1473 N N . ILE A 1 179 ? -9.440 13.465 3.254 1.00 87.06 179 ILE A N 1
ATOM 1474 C CA . ILE A 1 179 ? -9.846 13.614 4.660 1.00 87.06 179 ILE A CA 1
ATOM 1475 C C . ILE A 1 179 ? -9.380 14.967 5.208 1.00 87.06 179 ILE A C 1
ATOM 1477 O O . ILE A 1 179 ? -10.185 15.690 5.786 1.00 87.06 179 ILE A O 1
ATOM 1481 N N . VAL A 1 180 ? -8.122 15.356 4.971 1.00 86.62 180 VAL A N 1
ATOM 1482 C CA . VAL A 1 180 ? -7.584 16.657 5.408 1.00 86.62 180 VAL A CA 1
ATOM 1483 C C . VAL A 1 180 ? -8.376 17.811 4.790 1.00 86.62 180 VAL A C 1
ATOM 1485 O O . VAL A 1 180 ? -8.802 18.718 5.504 1.00 86.62 180 VAL A O 1
ATOM 1488 N N . ARG A 1 181 ? -8.654 17.760 3.482 1.00 85.25 181 ARG A N 1
ATOM 1489 C CA . ARG A 1 181 ? -9.428 18.796 2.776 1.00 85.25 181 ARG A CA 1
ATOM 1490 C C . ARG A 1 181 ? -10.889 18.855 3.229 1.00 85.25 181 ARG A C 1
ATOM 1492 O O . ARG A 1 181 ? -11.489 19.923 3.231 1.00 85.25 181 ARG A O 1
ATOM 1499 N N . GLY A 1 182 ? -11.463 17.711 3.597 1.00 83.62 182 GLY A N 1
ATOM 1500 C CA . GLY A 1 182 ? -12.820 17.592 4.132 1.00 83.62 182 GLY A CA 1
ATOM 1501 C C . GLY A 1 182 ? -12.927 17.791 5.644 1.00 83.62 182 GLY A C 1
ATOM 1502 O O . GLY A 1 182 ? -14.033 17.723 6.169 1.00 83.62 182 GLY A O 1
ATOM 1503 N N . SER A 1 183 ? -11.817 18.040 6.345 1.00 86.50 183 SER A N 1
ATOM 1504 C CA . SER A 1 183 ? -11.730 17.992 7.813 1.00 86.50 183 SER A CA 1
ATOM 1505 C C . SER A 1 183 ? -12.720 18.895 8.543 1.00 86.50 183 SER A C 1
ATOM 1507 O O . SER A 1 183 ? -13.211 18.536 9.612 1.00 86.50 183 SER A O 1
ATOM 1509 N N . SER A 1 184 ? -13.077 20.037 7.953 1.00 84.56 184 SER A N 1
ATOM 1510 C CA . SER A 1 184 ? -14.066 20.964 8.510 1.00 84.56 184 SER A CA 1
ATOM 1511 C C . SER A 1 184 ? -15.461 20.350 8.640 1.00 84.56 184 SER A C 1
ATOM 1513 O O . SER A 1 184 ? -16.213 20.755 9.521 1.00 84.56 184 SER A O 1
ATOM 1515 N N . LYS A 1 185 ? -15.800 19.376 7.787 1.00 86.94 185 LYS A N 1
ATOM 1516 C CA . LYS A 1 185 ? -17.090 18.674 7.801 1.00 86.94 185 LYS A CA 1
ATOM 1517 C C . LYS A 1 185 ? -17.098 17.483 8.759 1.00 86.94 185 LYS A C 1
ATOM 1519 O O . LYS A 1 185 ? -18.173 17.014 9.112 1.00 86.94 185 LYS A O 1
ATOM 1524 N N . ILE A 1 186 ? -15.924 17.011 9.181 1.00 90.31 186 ILE A N 1
ATOM 1525 C CA . ILE A 1 186 ? -15.787 15.815 10.012 1.00 90.31 186 ILE A CA 1
ATOM 1526 C C . ILE A 1 186 ? -16.239 16.125 11.435 1.00 90.31 186 ILE A C 1
ATOM 1528 O O . ILE A 1 186 ? -15.727 17.049 12.077 1.00 90.31 186 ILE A O 1
ATOM 1532 N N . LYS A 1 187 ? -17.175 15.318 11.935 1.00 89.06 187 LYS A N 1
ATOM 1533 C CA . LYS A 1 187 ? -17.726 15.431 13.281 1.00 89.06 187 LYS A CA 1
ATOM 1534 C C . LYS A 1 187 ? -17.812 14.058 13.931 1.00 89.06 187 LYS A C 1
ATOM 1536 O O . LYS A 1 187 ? -18.340 13.120 13.346 1.00 89.06 187 LYS A O 1
ATOM 1541 N N . PHE A 1 188 ? -17.303 13.958 15.151 1.00 90.81 188 PHE A N 1
ATOM 1542 C CA . PHE A 1 188 ? -17.479 12.771 15.974 1.00 90.81 188 PHE A CA 1
ATOM 1543 C C . PHE A 1 188 ? -18.802 12.874 16.723 1.00 90.81 188 PHE A C 1
ATOM 1545 O O . PHE A 1 188 ? -19.135 13.930 17.263 1.00 90.81 188 PHE A O 1
ATOM 1552 N N . VAL A 1 189 ? -19.548 11.777 16.741 1.00 86.94 189 VAL A N 1
ATOM 1553 C CA . VAL A 1 189 ? -20.792 11.651 17.486 1.00 86.94 189 VAL A CA 1
ATOM 1554 C C . VAL A 1 189 ? -20.588 10.595 18.557 1.00 86.94 189 VAL A C 1
ATOM 1556 O O . VAL A 1 189 ? -20.258 9.447 18.261 1.00 86.94 189 VAL A O 1
ATOM 1559 N N . VAL A 1 190 ? -20.764 11.020 19.805 1.00 86.44 190 VAL A N 1
ATOM 1560 C CA . VAL A 1 190 ? -20.695 10.173 20.992 1.00 86.44 190 VAL A CA 1
ATOM 1561 C C . VAL A 1 190 ? -22.062 10.236 21.655 1.00 86.44 190 VAL A C 1
ATOM 1563 O O . VAL A 1 190 ? -22.387 11.221 22.319 1.00 86.44 190 VAL A O 1
ATOM 1566 N N . LYS A 1 191 ? -22.896 9.224 21.416 1.00 81.88 191 LYS A N 1
ATOM 1567 C CA . LYS A 1 191 ? -24.174 9.071 22.114 1.00 81.88 191 LYS A CA 1
ATOM 1568 C C . LYS A 1 191 ? -23.914 8.388 23.454 1.00 81.88 191 LYS A C 1
ATOM 1570 O O . LYS A 1 191 ? -23.203 7.386 23.504 1.00 81.88 191 LYS A O 1
ATOM 1575 N N . LYS A 1 192 ? -24.446 8.985 24.519 1.00 62.38 192 LYS A N 1
ATOM 1576 C CA . LYS A 1 192 ? -24.502 8.384 25.855 1.00 62.38 192 LYS A CA 1
ATOM 1577 C C . LYS A 1 192 ? -25.673 7.422 25.956 1.00 62.38 192 LYS A C 1
ATOM 1579 O O . LYS A 1 192 ? -26.693 7.693 25.283 1.00 62.38 192 LYS A O 1
#

Organism: NCBI:txid1758121

Foldseek 3Di:
DVVVVQVVLLVVLLVVLQVLVQVQVCVQLVNPDRDDDPQVCCVVCVVQKHKFQQPPPDGDDRSVPDDPVSSVSRVVSSVGIHIGGNDCVSVCVPDDDDDDDDDDDDVVVVQVVLLVVLLVLLQQLVQCQVCVQVVHRDRHGDPQVVCVVCVPFKAKPQQPPPDGDDRSVPDHNVSSVSCNVSSVRIHIGGHD

Sequence (192 aa):
MYAEKWNARITDLRKQVEELFEKKYAQAIKAKGPVSIPYPLFQSHVEDLYVEGLPEGIPFRRPSTYGIPRLERILLAKERIRFVIKKPELLTLTSPEVIQPRSNTPVKEDWNIRITKLRKQVEEIFNTKFAQALGLSEAVKVPYPVFESNPEYLYVEGLPEGIPFRSPTWFGIPRLERIVRGSSKIKFVVKK

Radius of gyration: 22.88 Å; chains: 1; bounding box: 51×44×52 Å

pLDDT: mean 76.17, std 13.99, range [35.78, 90.81]